Protein AF-A0A7D9ISX2-F1 (afdb_monomer)

Mean predicted aligned error: 21.52 Å

Structure (mmCIF, N/CA/C/O backbone):
data_AF-A0A7D9ISX2-F1
#
_entry.id   AF-A0A7D9ISX2-F1
#
loop_
_atom_site.group_PDB
_atom_site.id
_atom_site.type_symbol
_atom_site.label_atom_id
_atom_site.label_alt_id
_atom_site.label_comp_id
_atom_site.label_asym_id
_atom_site.label_entity_id
_atom_site.label_seq_id
_atom_site.pdbx_PDB_ins_code
_atom_site.Cartn_x
_atom_site.Cartn_y
_atom_site.Cartn_z
_atom_site.occupancy
_atom_site.B_iso_or_equiv
_atom_site.auth_seq_id
_atom_site.auth_comp_id
_atom_site.auth_asym_id
_atom_site.auth_atom_id
_atom_site.pdbx_PDB_model_num
ATOM 1 N N . MET A 1 1 ? 24.451 28.676 -14.121 1.00 33.56 1 MET A N 1
ATOM 2 C CA . MET A 1 1 ? 23.245 28.262 -13.375 1.00 33.56 1 MET A CA 1
ATOM 3 C C . MET A 1 1 ? 23.081 26.770 -13.621 1.00 33.56 1 MET A C 1
ATOM 5 O O . MET A 1 1 ? 22.836 26.389 -14.756 1.00 33.56 1 MET A O 1
ATOM 9 N N . ALA A 1 2 ? 23.419 25.934 -12.638 1.00 33.50 2 ALA A N 1
ATOM 10 C CA . ALA A 1 2 ? 23.464 24.481 -12.809 1.00 33.50 2 ALA A CA 1
ATOM 11 C C . ALA A 1 2 ? 22.039 23.906 -12.817 1.00 33.50 2 ALA A C 1
ATOM 13 O O . ALA A 1 2 ? 21.247 24.221 -11.929 1.00 33.50 2 ALA A O 1
ATOM 14 N N . LEU A 1 3 ? 21.713 23.100 -13.830 1.00 30.94 3 LEU A N 1
ATOM 15 C CA . LEU A 1 3 ? 20.462 22.344 -13.883 1.00 30.94 3 LEU A CA 1
ATOM 16 C C . LEU A 1 3 ? 20.440 21.296 -12.751 1.00 30.94 3 LEU A C 1
ATOM 18 O O . LEU A 1 3 ? 21.486 20.725 -12.441 1.00 30.94 3 LEU A O 1
ATOM 22 N N . PRO A 1 4 ? 19.280 21.031 -12.123 1.00 36.47 4 PRO A N 1
ATOM 23 C CA . PRO A 1 4 ? 19.179 20.101 -11.000 1.00 36.47 4 PRO A CA 1
ATOM 24 C C . PRO A 1 4 ? 19.485 18.647 -11.413 1.00 36.47 4 PRO A C 1
ATOM 26 O O . PRO A 1 4 ? 19.002 18.168 -12.438 1.00 36.47 4 PRO A O 1
ATOM 29 N N . ASP A 1 5 ? 20.215 17.917 -10.558 1.00 41.31 5 ASP A N 1
ATOM 30 C CA . ASP A 1 5 ? 20.735 16.541 -10.744 1.00 41.31 5 ASP A CA 1
ATOM 31 C C . ASP A 1 5 ? 19.723 15.479 -11.232 1.00 41.31 5 ASP A C 1
ATOM 33 O O . ASP A 1 5 ? 20.105 14.415 -11.725 1.00 41.31 5 ASP A O 1
ATOM 37 N N . LYS A 1 6 ? 18.414 15.734 -11.120 1.00 40.34 6 LYS A N 1
ATOM 38 C CA . LYS A 1 6 ? 17.370 14.825 -11.623 1.00 40.34 6 LYS A CA 1
ATOM 39 C C . LYS A 1 6 ? 17.215 14.859 -13.148 1.00 40.34 6 LYS A C 1
ATOM 41 O O . LYS A 1 6 ? 16.850 13.836 -13.721 1.00 40.34 6 LYS A O 1
ATOM 46 N N . GLU A 1 7 ? 17.532 15.975 -13.801 1.00 36.97 7 GLU A N 1
ATOM 47 C CA . GLU A 1 7 ? 17.506 16.090 -15.269 1.00 36.97 7 GLU A CA 1
ATOM 48 C C . GLU A 1 7 ? 18.803 15.548 -15.901 1.00 36.97 7 GLU A C 1
ATOM 50 O O . GLU A 1 7 ? 18.758 14.931 -16.963 1.00 36.97 7 GLU A O 1
ATOM 55 N N . LEU A 1 8 ? 19.948 15.627 -15.204 1.00 37.84 8 LEU A N 1
ATOM 56 C CA . LEU A 1 8 ? 21.198 14.998 -15.664 1.00 37.84 8 LEU A CA 1
ATOM 57 C C . LEU A 1 8 ? 21.097 13.469 -15.758 1.00 37.84 8 LEU A C 1
ATOM 59 O O . LEU A 1 8 ? 21.709 12.860 -16.634 1.00 37.84 8 LEU A O 1
ATOM 63 N N . ASN A 1 9 ? 20.299 12.833 -14.895 1.00 37.81 9 ASN A N 1
ATOM 64 C CA . ASN A 1 9 ? 20.091 11.387 -14.966 1.00 37.81 9 ASN A CA 1
ATOM 65 C C . ASN A 1 9 ? 19.264 10.953 -16.187 1.00 37.81 9 ASN A C 1
ATOM 67 O O . ASN A 1 9 ? 19.409 9.807 -16.606 1.00 37.81 9 ASN A O 1
ATOM 71 N N . LYS A 1 10 ? 18.483 11.837 -16.824 1.00 37.78 10 LYS A N 1
ATOM 72 C CA . LYS A 1 10 ? 17.846 11.525 -18.118 1.00 37.78 10 LYS A CA 1
ATOM 73 C C . LYS A 1 10 ? 18.862 11.490 -19.268 1.00 37.78 10 LYS A C 1
ATOM 75 O O . LYS A 1 10 ? 18.742 10.655 -20.154 1.00 37.78 10 LYS A O 1
ATOM 80 N N . LEU A 1 11 ? 19.936 12.282 -19.188 1.00 39.16 11 LEU A N 1
ATOM 81 C CA . LEU A 1 11 ? 21.052 12.286 -20.153 1.00 39.16 11 LEU A CA 1
ATOM 82 C C . LEU A 1 11 ? 22.003 11.075 -20.005 1.00 39.16 11 LEU A C 1
ATOM 84 O O . LEU A 1 11 ? 22.944 10.902 -20.786 1.00 39.16 11 LEU A O 1
ATOM 88 N N . THR A 1 12 ? 21.771 10.199 -19.017 1.00 46.19 12 THR A N 1
ATOM 89 C CA . THR A 1 12 ? 22.490 8.917 -18.897 1.00 46.19 12 THR A CA 1
ATOM 90 C C . THR A 1 12 ? 21.894 7.794 -19.748 1.00 46.19 12 THR A C 1
ATOM 92 O O . THR A 1 12 ? 22.488 6.716 -19.812 1.00 46.19 12 THR A O 1
ATOM 95 N N . ASN A 1 13 ? 20.827 8.047 -20.503 1.00 53.78 13 ASN A N 1
ATOM 96 C CA . ASN A 1 13 ? 20.310 7.106 -21.493 1.00 53.78 13 ASN A CA 1
ATOM 97 C C . ASN A 1 13 ? 20.879 7.434 -22.882 1.00 53.78 13 ASN A C 1
ATOM 99 O O . ASN A 1 13 ? 21.103 8.593 -23.217 1.00 53.78 13 ASN A O 1
ATOM 103 N N . CYS A 1 14 ? 21.269 6.403 -23.637 1.00 53.62 14 CYS A N 1
ATOM 104 C CA . CYS A 1 14 ? 21.572 6.560 -25.059 1.00 53.62 14 CYS A CA 1
ATOM 105 C C . CYS A 1 14 ? 20.255 6.328 -25.788 1.00 53.62 14 CYS A C 1
ATOM 107 O O . CYS A 1 14 ? 19.780 5.193 -25.799 1.00 53.62 14 CYS A O 1
ATOM 109 N N . ASP A 1 15 ? 19.672 7.382 -26.342 1.00 61.50 15 ASP A N 1
ATOM 110 C CA . ASP A 1 15 ? 18.479 7.241 -27.165 1.00 61.50 15 ASP A CA 1
ATOM 111 C C . ASP A 1 15 ? 18.936 6.793 -28.554 1.00 61.50 15 ASP A C 1
ATOM 113 O O . ASP A 1 15 ? 19.774 7.449 -29.182 1.00 61.50 15 ASP A O 1
ATOM 117 N N . LEU A 1 16 ? 18.443 5.627 -28.975 1.00 60.16 16 LEU A N 1
ATOM 118 C CA . LEU A 1 16 ? 18.671 5.050 -30.294 1.00 60.16 16 LEU A CA 1
ATOM 119 C C . LEU A 1 16 ? 17.354 5.058 -31.049 1.00 60.16 16 LEU A C 1
ATOM 121 O O . LEU A 1 16 ? 16.373 4.474 -30.588 1.00 60.16 16 LEU A O 1
ATOM 125 N N . SER A 1 17 ? 17.360 5.684 -32.215 1.00 61.16 17 SER A N 1
ATOM 126 C CA . SER A 1 17 ? 16.257 5.616 -33.161 1.00 61.16 17 SER A CA 1
ATOM 127 C C . SER A 1 17 ? 16.759 5.121 -34.511 1.00 61.16 17 SER A C 1
ATOM 129 O O . SER A 1 17 ? 17.864 5.454 -34.955 1.00 61.16 17 SER A O 1
ATOM 131 N N . GLU A 1 18 ? 15.935 4.286 -35.135 1.00 62.69 18 GLU A N 1
ATOM 132 C CA . GLU A 1 18 ? 16.064 3.904 -36.533 1.00 62.69 18 GLU A CA 1
ATOM 133 C C . GLU A 1 18 ? 15.190 4.843 -37.355 1.00 62.69 18 GLU A C 1
ATOM 135 O O . GLU A 1 18 ? 14.034 5.101 -37.009 1.00 62.69 18 GLU A O 1
ATOM 140 N N . TRP A 1 19 ? 15.763 5.390 -38.418 1.00 62.09 19 TRP A N 1
ATOM 141 C CA . TRP A 1 19 ? 15.055 6.306 -39.291 1.00 62.09 19 TRP A CA 1
ATOM 142 C C . TRP A 1 19 ? 15.425 6.035 -40.740 1.00 62.09 19 TRP A C 1
ATOM 144 O O . TRP A 1 19 ? 16.605 5.917 -41.059 1.00 62.09 19 TRP A O 1
ATOM 154 N N . SER A 1 20 ? 14.418 5.950 -41.605 1.00 58.44 20 SER A N 1
ATOM 155 C CA . SER A 1 20 ? 14.596 5.753 -43.041 1.00 58.44 20 SER A CA 1
ATOM 156 C C . SER A 1 20 ? 14.046 6.969 -43.773 1.00 58.44 20 SER A C 1
ATOM 158 O O . SER A 1 20 ? 12.910 7.381 -43.523 1.00 58.44 20 SER A O 1
ATOM 160 N N . CYS A 1 21 ? 14.851 7.580 -44.641 1.00 57.78 21 CYS A N 1
ATOM 161 C CA . CYS A 1 21 ? 14.400 8.716 -45.435 1.00 57.78 21 CYS A CA 1
ATOM 162 C C . CYS A 1 21 ? 15.097 8.809 -46.785 1.00 57.78 21 CYS A C 1
ATOM 164 O O . CYS A 1 21 ? 16.304 9.021 -46.871 1.00 57.78 21 CYS A O 1
ATOM 166 N N . ASP A 1 22 ? 14.286 8.786 -47.841 1.00 51.59 22 ASP A N 1
ATOM 167 C CA . ASP A 1 22 ? 14.718 8.991 -49.226 1.00 51.59 22 ASP A CA 1
ATOM 168 C C . ASP A 1 22 ? 15.065 10.4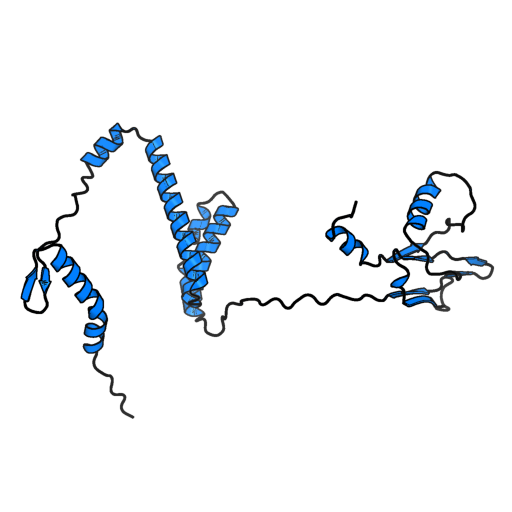54 -49.554 1.00 51.59 22 ASP A C 1
ATOM 170 O O . ASP A 1 22 ? 15.670 10.738 -50.589 1.00 51.59 22 ASP A O 1
ATOM 174 N N . LYS A 1 23 ? 14.684 11.406 -48.691 1.00 47.59 23 LYS A N 1
ATOM 175 C CA . LYS A 1 23 ? 14.825 12.850 -48.943 1.00 47.59 23 LYS A CA 1
ATOM 176 C C . LYS A 1 23 ? 16.000 13.511 -48.229 1.00 47.59 23 LYS A C 1
ATOM 178 O O . LYS A 1 23 ? 16.363 14.624 -48.607 1.00 47.59 23 LYS A O 1
ATOM 183 N N . CYS A 1 24 ? 16.622 12.853 -47.250 1.00 46.62 24 CYS A N 1
ATOM 184 C CA . CYS A 1 24 ? 17.754 13.411 -46.512 1.00 46.62 24 CYS A CA 1
ATOM 185 C C . CYS A 1 24 ? 19.035 13.361 -47.345 1.00 46.62 24 CYS A C 1
ATOM 187 O O . CYS A 1 24 ? 19.954 12.577 -47.108 1.00 46.62 24 CYS A O 1
ATOM 189 N N . LYS A 1 25 ? 19.108 14.235 -48.348 1.00 45.25 25 LYS A N 1
ATOM 190 C CA . LYS A 1 25 ? 20.363 14.550 -49.018 1.00 45.25 25 LYS A CA 1
ATOM 191 C C . LYS A 1 25 ? 21.294 15.137 -47.964 1.00 45.25 25 LYS A C 1
ATOM 193 O O . LYS A 1 25 ? 20.973 16.149 -47.350 1.00 45.25 25 LYS A O 1
ATOM 198 N N . LEU A 1 26 ? 22.441 14.491 -47.755 1.00 44.97 26 LEU A N 1
ATOM 199 C CA . LEU A 1 26 ? 23.566 15.042 -47.003 1.00 44.97 26 LEU A CA 1
ATOM 200 C C . LEU A 1 26 ? 23.816 16.483 -47.471 1.00 44.97 26 LEU A C 1
ATOM 202 O O . LEU A 1 26 ? 24.385 16.697 -48.535 1.00 44.97 26 LEU A O 1
ATOM 206 N N . ARG A 1 27 ? 23.334 17.442 -46.675 1.00 42.81 27 ARG A N 1
ATOM 207 C CA . ARG A 1 27 ? 23.590 18.881 -46.744 1.00 42.81 27 ARG A CA 1
ATOM 208 C C . ARG A 1 27 ? 23.724 19.436 -48.172 1.00 42.81 27 ARG A C 1
ATOM 210 O O . ARG A 1 27 ? 24.820 19.758 -48.623 1.00 42.81 27 ARG A O 1
ATOM 217 N N . THR A 1 28 ? 22.603 19.637 -48.858 1.00 35.44 28 THR A N 1
ATOM 218 C CA . THR A 1 28 ? 22.530 20.641 -49.931 1.00 35.44 28 THR A CA 1
ATOM 219 C C . THR A 1 28 ? 21.525 21.699 -49.521 1.00 35.44 28 THR A C 1
ATOM 221 O O . THR A 1 28 ? 20.336 21.421 -49.457 1.00 35.44 28 THR A O 1
ATOM 224 N N . SER A 1 29 ? 22.035 22.887 -49.202 1.00 42.81 29 SER A N 1
ATOM 225 C CA . SER A 1 29 ? 21.283 24.075 -48.805 1.00 42.81 29 SER A CA 1
ATOM 226 C C . SER A 1 29 ? 20.172 24.408 -49.805 1.00 42.81 29 SER A C 1
ATOM 228 O O . SER A 1 29 ? 20.444 24.981 -50.862 1.00 42.81 29 SER A O 1
ATOM 230 N N . THR A 1 30 ? 18.928 24.099 -49.465 1.00 42.56 30 THR A N 1
ATOM 231 C CA . THR A 1 30 ? 17.750 24.715 -50.078 1.00 42.56 30 THR A CA 1
ATOM 232 C C . THR A 1 30 ? 16.730 24.938 -48.977 1.00 42.56 30 THR A C 1
ATOM 234 O O . THR A 1 30 ? 16.371 23.995 -48.300 1.00 42.56 30 THR A O 1
ATOM 237 N N . ASN A 1 31 ? 16.327 26.189 -48.769 1.00 47.22 31 ASN A N 1
ATOM 238 C CA . ASN A 1 31 ? 15.487 26.614 -47.653 1.00 47.22 31 ASN A CA 1
ATOM 239 C C . A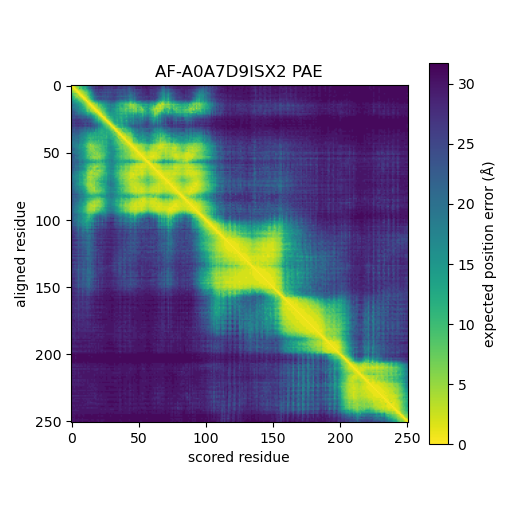SN A 1 31 ? 14.012 26.254 -47.896 1.00 47.22 31 ASN A C 1
ATOM 241 O O . ASN A 1 31 ? 13.309 27.044 -48.525 1.00 47.22 31 ASN A O 1
ATOM 245 N N . ASN A 1 32 ? 13.535 25.121 -47.378 1.00 48.31 32 ASN A N 1
ATOM 246 C CA . ASN A 1 32 ? 12.103 24.844 -47.225 1.00 48.31 32 ASN A CA 1
ATOM 247 C C . ASN A 1 32 ? 11.777 24.495 -45.760 1.00 48.31 32 ASN A C 1
ATOM 249 O O . ASN A 1 32 ? 12.606 23.934 -45.053 1.00 48.31 32 ASN A O 1
ATOM 253 N N . GLU A 1 33 ? 10.562 24.804 -45.295 1.00 50.41 33 GLU A N 1
ATOM 254 C CA . GLU A 1 33 ? 10.120 24.579 -43.900 1.00 50.41 33 GLU A CA 1
ATOM 255 C C . GLU A 1 33 ? 10.183 23.099 -43.450 1.00 50.41 33 GLU A C 1
ATOM 257 O O . GLU A 1 33 ? 10.307 22.829 -42.260 1.00 50.41 33 GLU A O 1
ATOM 262 N N . GLU A 1 34 ? 10.170 22.132 -44.378 1.00 46.81 34 GLU A N 1
ATOM 263 C CA . GLU A 1 34 ? 10.364 20.699 -44.076 1.00 46.81 34 GLU A CA 1
ATOM 264 C C . GLU A 1 34 ? 11.812 20.355 -43.657 1.00 46.81 34 GLU A C 1
ATOM 266 O O . GLU A 1 34 ? 12.035 19.357 -42.967 1.00 46.81 34 GLU A O 1
ATOM 271 N N . ASP A 1 35 ? 12.795 21.190 -44.017 1.00 47.62 35 ASP A N 1
ATOM 272 C CA . ASP A 1 35 ? 14.206 20.981 -43.675 1.00 47.62 35 ASP A CA 1
ATOM 273 C C . ASP A 1 35 ? 14.514 21.348 -42.211 1.00 47.62 35 ASP A C 1
ATOM 275 O O . ASP A 1 35 ? 15.466 20.814 -41.640 1.00 47.62 35 ASP A O 1
ATOM 279 N N . SER A 1 36 ? 13.680 22.171 -41.553 1.00 44.56 36 SER A N 1
ATOM 280 C CA . SER A 1 36 ? 13.934 22.617 -40.171 1.00 44.56 36 SER A CA 1
ATOM 281 C C . SER A 1 36 ? 13.804 21.482 -39.149 1.00 44.56 36 SER A C 1
ATOM 283 O O . SER A 1 36 ? 14.592 21.398 -38.211 1.00 44.56 36 SER A O 1
ATOM 285 N N . VAL A 1 37 ? 12.844 20.567 -39.346 1.00 48.78 37 VAL A N 1
ATOM 286 C CA . VAL A 1 37 ? 12.642 19.394 -38.473 1.00 48.78 37 VAL A CA 1
ATOM 287 C C . VAL A 1 37 ? 13.808 18.414 -38.604 1.00 48.78 37 VAL A C 1
ATOM 289 O O . VAL A 1 37 ? 14.221 17.790 -37.625 1.00 48.78 37 VAL A O 1
ATOM 292 N N . CYS A 1 38 ? 14.360 18.288 -39.812 1.00 49.03 38 CYS A N 1
ATOM 293 C CA . CYS A 1 38 ? 15.547 17.479 -40.044 1.00 49.03 38 CYS A CA 1
ATOM 294 C C . CYS A 1 38 ? 16.772 18.121 -39.376 1.00 49.03 38 CYS A C 1
ATOM 296 O O . CYS A 1 38 ? 17.530 17.420 -38.711 1.00 49.03 38 CYS A O 1
ATOM 298 N N . GLU A 1 39 ? 16.942 19.440 -39.499 1.00 51.19 39 GLU A N 1
ATOM 299 C CA . GLU A 1 39 ? 18.079 20.186 -38.944 1.00 51.19 39 GLU A CA 1
ATOM 300 C C . GLU A 1 39 ? 18.115 20.146 -37.401 1.00 51.19 39 GLU A C 1
ATOM 302 O O . GLU A 1 39 ? 19.139 19.760 -36.834 1.00 51.19 39 GLU A O 1
ATOM 307 N N . ASP A 1 40 ? 16.978 20.351 -36.723 1.00 53.94 40 ASP A N 1
ATOM 308 C CA . ASP A 1 40 ? 16.863 20.228 -35.256 1.00 53.94 40 ASP A CA 1
ATOM 309 C C . ASP A 1 40 ? 17.183 18.805 -34.744 1.00 53.94 40 ASP A C 1
ATOM 311 O O . ASP A 1 40 ? 17.739 18.612 -33.652 1.00 53.94 40 ASP A O 1
ATOM 315 N N . MET A 1 41 ? 16.842 17.778 -35.531 1.00 56.38 41 MET A N 1
ATOM 316 C CA . MET A 1 41 ? 17.151 16.383 -35.210 1.00 56.38 41 MET A CA 1
ATOM 317 C C . MET A 1 41 ? 18.641 16.071 -35.430 1.00 56.38 41 MET A C 1
ATOM 319 O O . MET A 1 41 ? 19.235 15.347 -34.627 1.00 56.38 41 MET A O 1
ATOM 323 N N . TYR A 1 42 ? 19.270 16.651 -36.459 1.00 57.59 42 TYR A N 1
ATOM 324 C CA . TYR A 1 42 ? 20.708 16.519 -36.728 1.00 57.59 42 TYR A CA 1
ATOM 325 C C . TYR A 1 42 ? 21.595 17.265 -35.720 1.00 57.59 42 TYR A C 1
ATOM 327 O O . TYR A 1 42 ? 22.719 16.822 -35.460 1.00 57.59 42 TYR A O 1
ATOM 335 N N . ASP A 1 43 ? 21.103 18.347 -35.119 1.00 61.28 43 ASP A N 1
ATOM 336 C CA . ASP A 1 43 ? 21.847 19.097 -34.102 1.00 61.28 43 ASP A CA 1
ATOM 337 C C . ASP A 1 43 ? 21.934 18.343 -32.766 1.00 61.28 43 ASP A C 1
ATOM 339 O O . ASP A 1 43 ? 22.958 18.395 -32.073 1.00 61.28 43 ASP A O 1
ATOM 343 N N . ASN A 1 44 ? 20.899 17.565 -32.432 1.00 65.00 44 ASN A N 1
ATOM 344 C CA . ASN A 1 44 ? 20.821 16.806 -31.181 1.00 65.00 44 ASN A CA 1
ATOM 345 C C . ASN A 1 44 ? 21.271 15.340 -31.312 1.00 65.00 44 ASN A C 1
ATOM 347 O O . ASN A 1 44 ? 21.732 14.743 -30.334 1.00 65.00 44 ASN A O 1
ATOM 351 N N . PHE A 1 45 ? 21.179 14.752 -32.509 1.00 71.31 45 PHE A N 1
ATOM 352 C CA . PHE A 1 45 ? 21.526 13.355 -32.763 1.00 71.31 45 PHE A CA 1
ATOM 353 C C . PHE A 1 45 ? 22.563 13.216 -33.868 1.00 71.31 45 PHE A C 1
ATOM 355 O O . PHE A 1 45 ? 22.520 13.863 -34.907 1.00 71.31 45 PHE A O 1
ATOM 362 N N . ARG A 1 46 ? 23.507 12.294 -33.677 1.00 74.81 46 ARG A N 1
ATOM 363 C CA . ARG A 1 46 ? 24.582 12.067 -34.644 1.00 74.81 46 ARG A CA 1
ATOM 364 C C . ARG A 1 46 ? 24.409 10.720 -35.330 1.00 74.81 46 ARG A C 1
ATOM 366 O O . ARG A 1 46 ? 24.431 9.691 -34.659 1.00 74.81 46 ARG A O 1
ATOM 373 N N . ALA A 1 47 ? 24.376 10.712 -36.662 1.00 75.25 47 ALA A N 1
ATOM 374 C CA . ALA A 1 47 ? 24.417 9.473 -37.437 1.00 75.25 47 ALA A CA 1
ATOM 375 C C . ALA A 1 47 ? 25.712 8.684 -37.161 1.00 75.25 47 ALA A C 1
ATOM 377 O O . ALA A 1 47 ? 26.816 9.253 -37.084 1.00 75.25 47 ALA A O 1
ATOM 378 N N . THR A 1 48 ? 25.571 7.373 -36.963 1.00 79.19 48 THR A N 1
ATOM 379 C CA . THR A 1 48 ? 26.688 6.456 -36.671 1.00 79.19 48 THR A CA 1
ATOM 380 C C . THR A 1 48 ? 27.230 5.762 -37.918 1.00 79.19 48 THR A C 1
ATOM 382 O O . THR A 1 48 ? 28.438 5.538 -38.004 1.00 79.19 48 THR A O 1
ATOM 385 N N . LEU A 1 49 ? 26.367 5.488 -38.896 1.00 80.81 49 LEU A N 1
ATOM 386 C CA . LEU A 1 49 ? 26.711 4.850 -40.164 1.00 80.81 49 LEU A CA 1
ATOM 387 C C . LEU A 1 49 ? 27.173 5.882 -41.196 1.00 80.81 49 LEU A C 1
ATOM 389 O O . LEU A 1 49 ? 26.679 7.008 -41.234 1.00 80.81 49 LEU A O 1
ATOM 393 N N . LYS A 1 50 ? 28.137 5.488 -42.032 1.00 78.94 50 LYS A N 1
ATOM 394 C CA . LYS A 1 50 ? 28.651 6.297 -43.154 1.00 78.94 50 LYS A CA 1
ATOM 395 C C . LYS A 1 50 ? 28.633 5.554 -44.490 1.00 78.94 50 LYS A C 1
ATOM 397 O O . LYS A 1 50 ? 28.970 6.138 -45.513 1.00 78.94 50 LYS A O 1
ATOM 402 N N . GLU A 1 51 ? 28.300 4.270 -44.469 1.00 80.69 51 GLU A N 1
ATOM 403 C CA . GLU A 1 51 ? 28.335 3.385 -45.631 1.00 80.69 51 GLU A CA 1
ATOM 404 C C . GLU A 1 51 ? 26.923 3.152 -46.188 1.00 80.69 51 GLU A C 1
ATOM 406 O O . GLU A 1 51 ? 25.973 3.195 -45.411 1.00 80.69 51 GLU A O 1
ATOM 411 N N . PRO A 1 52 ? 26.755 2.908 -47.500 1.00 83.00 52 PRO A N 1
ATOM 412 C CA . PRO A 1 52 ? 25.435 2.745 -48.106 1.00 83.00 52 PRO A CA 1
ATOM 413 C C . PRO A 1 52 ? 24.653 1.572 -47.510 1.00 83.00 52 PRO A C 1
ATOM 415 O O . PRO A 1 52 ? 25.177 0.459 -47.423 1.00 83.00 52 PRO A O 1
ATOM 418 N N . THR A 1 53 ? 23.393 1.822 -47.157 1.00 85.06 53 THR A N 1
ATOM 419 C CA . THR A 1 53 ? 22.472 0.840 -46.566 1.00 85.06 53 THR A CA 1
ATOM 420 C C . THR A 1 53 ? 21.501 0.259 -47.576 1.00 85.06 53 THR A C 1
ATOM 422 O O . THR A 1 53 ? 20.995 -0.828 -47.350 1.00 85.06 53 THR A O 1
ATOM 425 N N . ARG A 1 54 ? 21.326 0.891 -48.738 1.00 85.44 54 ARG A N 1
ATOM 426 C CA . ARG A 1 54 ? 20.638 0.311 -49.890 1.00 85.44 54 ARG A CA 1
ATOM 427 C C . ARG A 1 54 ? 21.577 0.259 -51.090 1.00 85.44 54 ARG A C 1
ATOM 429 O O . ARG A 1 54 ? 22.180 1.269 -51.452 1.00 85.44 54 ARG A O 1
ATOM 436 N N . VAL A 1 55 ? 21.722 -0.910 -51.701 1.00 83.88 55 VAL A N 1
ATOM 437 C CA . VAL A 1 55 ? 22.567 -1.150 -52.873 1.00 83.88 55 VAL A CA 1
ATOM 438 C C . VAL A 1 55 ? 21.724 -1.826 -53.948 1.00 83.88 55 VAL A C 1
ATOM 440 O O . VAL A 1 55 ? 21.421 -3.011 -53.872 1.00 83.88 55 VAL A O 1
ATOM 443 N N . ALA A 1 56 ? 21.351 -1.047 -54.959 1.00 82.50 56 ALA A N 1
ATOM 444 C CA . ALA A 1 56 ? 20.709 -1.525 -56.175 1.00 82.50 56 ALA A CA 1
ATOM 445 C C . ALA A 1 56 ? 21.748 -1.684 -57.298 1.00 82.50 56 ALA A C 1
ATOM 447 O O . ALA A 1 56 ? 22.860 -1.162 -57.212 1.00 82.50 56 ALA A O 1
ATOM 448 N N . ASN A 1 57 ? 21.362 -2.337 -58.398 1.00 78.38 57 ASN A N 1
ATOM 449 C CA . ASN A 1 57 ? 22.249 -2.635 -59.537 1.00 78.38 57 ASN A CA 1
ATOM 450 C C . ASN A 1 57 ? 22.995 -1.412 -60.106 1.00 78.38 57 ASN A C 1
ATOM 452 O O . ASN A 1 57 ? 24.068 -1.564 -60.683 1.00 78.38 57 ASN A O 1
ATOM 456 N N . SER A 1 58 ? 22.427 -0.211 -59.970 1.00 78.12 58 SER A N 1
ATOM 457 C CA . SER A 1 58 ? 22.957 1.034 -60.538 1.00 78.12 58 SER A CA 1
ATOM 458 C C . SER A 1 58 ? 23.267 2.124 -59.507 1.00 78.12 58 SER A C 1
ATOM 460 O O . SER A 1 58 ? 23.747 3.189 -59.891 1.00 78.12 58 SER A O 1
ATOM 462 N N . SER A 1 59 ? 22.970 1.920 -58.218 1.00 84.19 59 SER A N 1
ATOM 463 C CA . SER A 1 59 ? 23.117 2.967 -57.198 1.00 84.19 59 SER A CA 1
ATOM 464 C C . SER A 1 59 ? 23.319 2.404 -55.796 1.00 84.19 59 SER A C 1
ATOM 466 O O . SER A 1 59 ? 22.666 1.437 -55.412 1.00 84.19 59 SER A O 1
ATOM 468 N N . ALA A 1 60 ? 24.152 3.074 -55.002 1.00 84.12 60 ALA A N 1
ATOM 469 C CA . ALA A 1 60 ? 24.320 2.802 -53.580 1.00 84.12 60 ALA A CA 1
ATOM 470 C C . ALA A 1 60 ? 23.957 4.060 -52.776 1.00 84.12 60 ALA A C 1
ATOM 472 O O . ALA A 1 60 ? 24.570 5.111 -52.963 1.00 84.12 60 ALA A O 1
ATOM 473 N N . THR A 1 61 ? 22.959 3.961 -51.900 1.00 82.69 61 THR A N 1
ATOM 474 C CA . THR A 1 61 ? 22.416 5.079 -51.114 1.00 82.69 61 THR A CA 1
ATOM 475 C C . THR A 1 61 ? 22.374 4.739 -49.625 1.00 82.69 61 THR A C 1
ATOM 477 O O . THR A 1 61 ? 22.140 3.597 -49.239 1.00 82.69 61 THR A O 1
ATOM 480 N N . LEU A 1 62 ? 22.614 5.733 -48.769 1.00 81.81 62 LEU A N 1
ATOM 481 C CA . LEU A 1 62 ? 22.439 5.627 -47.319 1.00 81.81 62 LEU A CA 1
ATOM 482 C C . LEU A 1 62 ? 21.041 6.149 -46.971 1.00 81.81 62 LEU A C 1
ATOM 484 O O . LEU A 1 62 ? 20.840 7.359 -46.970 1.00 81.81 62 LEU A O 1
ATOM 488 N N . LEU A 1 63 ? 20.097 5.240 -46.734 1.00 82.00 63 LEU A N 1
ATOM 489 C CA . LEU A 1 63 ? 18.697 5.567 -46.429 1.00 82.00 63 LEU A CA 1
ATOM 490 C C . LEU A 1 63 ? 18.372 5.296 -44.965 1.00 82.00 63 LEU A C 1
ATOM 492 O O . LEU A 1 63 ? 17.811 6.147 -44.281 1.00 82.00 63 LEU A O 1
ATOM 496 N N . ASP A 1 64 ? 18.791 4.128 -44.490 1.00 79.81 64 ASP A N 1
ATOM 497 C CA . ASP A 1 64 ? 18.573 3.689 -43.118 1.00 79.81 64 ASP A CA 1
ATOM 498 C C . ASP A 1 64 ? 19.671 4.254 -42.200 1.00 79.81 64 ASP A C 1
ATOM 500 O O . ASP A 1 64 ? 20.864 3.980 -42.372 1.00 79.81 64 ASP A O 1
ATOM 504 N N . LEU A 1 65 ? 19.277 5.084 -41.235 1.00 80.62 65 LEU A N 1
ATOM 505 C CA . LEU A 1 65 ? 20.155 5.762 -40.287 1.00 80.62 65 LEU A CA 1
ATOM 506 C C . LEU A 1 65 ? 19.927 5.243 -38.868 1.00 80.62 65 LEU A C 1
ATOM 508 O O . LEU A 1 65 ? 18.799 5.143 -38.393 1.00 80.62 65 LEU A O 1
ATOM 512 N N . ILE A 1 66 ? 21.033 5.017 -38.156 1.00 81.88 66 ILE A N 1
ATOM 513 C CA . ILE A 1 66 ? 21.034 4.862 -36.699 1.00 81.88 66 ILE A CA 1
ATOM 514 C C . ILE A 1 66 ? 21.498 6.182 -36.089 1.00 81.88 66 ILE A C 1
ATOM 516 O O . ILE A 1 66 ? 22.686 6.542 -36.178 1.00 81.88 66 ILE A O 1
ATOM 520 N N . LEU A 1 67 ? 20.554 6.890 -35.474 1.00 82.88 67 LEU A N 1
ATOM 521 C CA . LEU A 1 67 ? 20.768 8.168 -34.804 1.00 82.88 67 LEU A CA 1
ATOM 522 C C . LEU A 1 67 ? 20.984 7.943 -33.307 1.00 82.88 67 LEU A C 1
ATOM 524 O O . LEU A 1 67 ? 20.267 7.170 -32.674 1.00 82.88 67 LEU A O 1
ATOM 528 N N . VAL A 1 68 ? 22.003 8.602 -32.745 1.00 78.38 68 VAL A N 1
ATOM 529 C CA . VAL A 1 68 ? 22.347 8.469 -31.322 1.00 78.38 68 VAL A CA 1
ATOM 530 C C . VAL A 1 68 ? 22.598 9.827 -30.686 1.00 78.38 68 VAL A C 1
ATOM 532 O O . VAL A 1 68 ? 23.321 10.656 -31.249 1.00 78.38 68 VAL A O 1
ATOM 535 N N . SER A 1 69 ? 22.047 10.036 -29.490 1.00 80.81 69 SER A N 1
ATOM 536 C CA . SER A 1 69 ? 22.283 11.255 -28.705 1.00 80.81 69 SER A CA 1
ATOM 537 C C . SER A 1 69 ? 23.693 11.287 -28.099 1.00 80.81 69 SER A C 1
ATOM 539 O O . SER A 1 69 ? 24.294 12.349 -27.945 1.00 80.81 69 SER A O 1
ATOM 541 N N . ASN A 1 70 ? 24.287 10.119 -27.805 1.00 78.38 70 ASN A N 1
ATOM 542 C CA . ASN A 1 70 ? 25.627 10.021 -27.221 1.00 78.38 70 ASN A CA 1
ATOM 543 C C . ASN A 1 70 ? 26.503 8.942 -27.885 1.00 78.38 70 ASN A C 1
ATOM 545 O O . ASN A 1 70 ? 26.433 7.757 -27.555 1.00 78.38 70 ASN A O 1
ATOM 549 N N . LYS A 1 71 ? 27.427 9.373 -28.755 1.00 77.38 71 LYS A N 1
ATOM 550 C CA . LYS A 1 71 ? 28.362 8.480 -29.466 1.00 77.38 71 LYS A CA 1
ATOM 551 C C . LYS A 1 71 ? 29.324 7.708 -28.559 1.00 77.38 71 LYS A C 1
ATOM 553 O O . LYS A 1 71 ? 29.774 6.645 -28.962 1.00 77.38 71 LYS A O 1
ATOM 558 N N . SER A 1 72 ? 29.621 8.187 -27.347 1.00 80.50 72 SER A N 1
ATOM 559 C CA . SER A 1 72 ? 30.564 7.497 -26.446 1.00 80.50 72 SER A CA 1
ATOM 560 C C . SER A 1 72 ? 30.042 6.150 -25.931 1.00 80.50 72 SER A C 1
ATOM 562 O O . SER A 1 72 ? 30.821 5.323 -25.466 1.00 80.50 72 SER A O 1
ATOM 564 N N . LYS A 1 73 ? 28.729 5.908 -26.044 1.00 79.25 73 LYS A N 1
ATOM 565 C CA . LYS A 1 73 ? 28.085 4.640 -25.678 1.00 79.25 73 LYS A CA 1
ATOM 566 C C . LYS A 1 73 ? 27.986 3.655 -26.836 1.00 79.25 73 LYS A C 1
ATOM 568 O O . LYS A 1 73 ? 27.580 2.521 -26.610 1.00 79.25 73 LYS A O 1
ATOM 573 N N . ILE A 1 74 ? 28.345 4.054 -28.054 1.00 84.88 74 ILE A N 1
ATOM 574 C CA . ILE A 1 74 ? 28.366 3.157 -29.208 1.00 84.88 74 ILE A CA 1
ATOM 575 C C . ILE A 1 74 ? 29.734 2.494 -29.275 1.00 84.88 74 ILE A C 1
ATOM 577 O O . ILE A 1 74 ? 30.742 3.152 -29.508 1.00 84.88 74 ILE A O 1
ATOM 581 N N . ILE A 1 75 ? 29.758 1.180 -29.065 1.00 85.62 75 ILE A N 1
ATOM 582 C CA . ILE A 1 75 ? 30.963 0.356 -29.187 1.00 85.62 75 ILE A CA 1
ATOM 583 C C . ILE A 1 75 ? 31.308 0.190 -30.668 1.00 85.62 75 ILE A C 1
ATOM 585 O O . ILE A 1 75 ? 32.465 0.314 -31.063 1.00 85.62 75 ILE A O 1
ATOM 589 N N . LYS A 1 76 ? 30.297 -0.101 -31.493 1.00 87.31 76 LYS A N 1
ATOM 590 C CA . LYS A 1 76 ? 30.447 -0.318 -32.935 1.00 87.31 76 LYS A CA 1
ATOM 591 C C . LYS A 1 76 ? 29.111 -0.120 -33.641 1.00 87.31 76 LYS A C 1
ATOM 593 O O . LYS A 1 76 ? 28.082 -0.447 -33.069 1.00 87.31 76 LYS A O 1
ATOM 598 N N . ALA A 1 77 ? 29.126 0.357 -34.878 1.00 88.56 77 ALA A N 1
ATOM 599 C CA . ALA A 1 77 ? 27.970 0.341 -35.769 1.00 88.56 77 ALA A CA 1
ATOM 600 C C . ALA A 1 77 ? 28.425 -0.054 -37.177 1.00 88.56 77 ALA A C 1
ATOM 602 O O . ALA A 1 77 ? 29.588 0.171 -37.522 1.00 88.56 77 ALA A O 1
ATOM 603 N N . GLY A 1 78 ? 27.539 -0.654 -37.965 1.00 88.75 78 GLY A N 1
ATOM 604 C CA . GLY A 1 78 ? 27.843 -1.028 -39.342 1.00 88.75 78 GLY A CA 1
ATOM 605 C C . GLY A 1 78 ? 26.662 -1.645 -40.074 1.00 88.75 78 GLY A C 1
ATOM 606 O O . GLY A 1 78 ? 25.546 -1.707 -39.557 1.00 88.75 78 GLY A O 1
ATOM 607 N N . THR A 1 79 ? 26.953 -2.119 -41.276 1.00 88.50 79 THR A N 1
ATOM 608 C CA . THR A 1 79 ? 26.032 -2.845 -42.141 1.00 88.50 79 THR A CA 1
ATOM 609 C C . THR A 1 79 ? 26.456 -4.302 -42.293 1.00 88.50 79 THR A C 1
ATOM 611 O O . THR A 1 79 ? 27.635 -4.651 -42.188 1.00 88.50 79 THR A O 1
ATOM 614 N N . LEU A 1 80 ? 25.479 -5.168 -42.523 1.00 88.00 80 LEU A N 1
ATOM 615 C CA . LEU A 1 80 ? 25.662 -6.555 -42.918 1.00 88.00 80 LEU A CA 1
ATOM 616 C C . LEU A 1 80 ? 24.847 -6.783 -44.185 1.00 88.00 80 LEU A C 1
ATOM 618 O O . LEU A 1 80 ? 23.680 -6.403 -44.240 1.00 88.00 80 LEU A O 1
ATOM 622 N N . ASP A 1 81 ? 25.455 -7.394 -45.193 1.00 85.62 81 ASP A N 1
ATOM 623 C CA . ASP A 1 81 ? 24.767 -7.722 -46.437 1.00 85.62 81 ASP A CA 1
ATOM 624 C C . ASP A 1 81 ? 24.050 -9.075 -46.293 1.00 85.62 81 ASP A C 1
ATOM 626 O O . ASP A 1 81 ? 24.725 -10.100 -46.152 1.00 85.62 81 ASP A O 1
ATOM 630 N N . PRO A 1 82 ? 22.703 -9.111 -46.277 1.00 77.06 82 PRO A N 1
ATOM 631 C CA . PRO A 1 82 ? 21.966 -10.361 -46.183 1.00 77.06 82 PRO A CA 1
ATOM 632 C C . PRO A 1 82 ? 21.900 -11.116 -47.525 1.00 77.06 82 PRO A C 1
ATOM 634 O O . PRO A 1 82 ? 21.340 -12.208 -47.555 1.00 77.06 82 PRO A O 1
ATOM 637 N N . ALA A 1 83 ? 22.431 -10.562 -48.628 1.00 74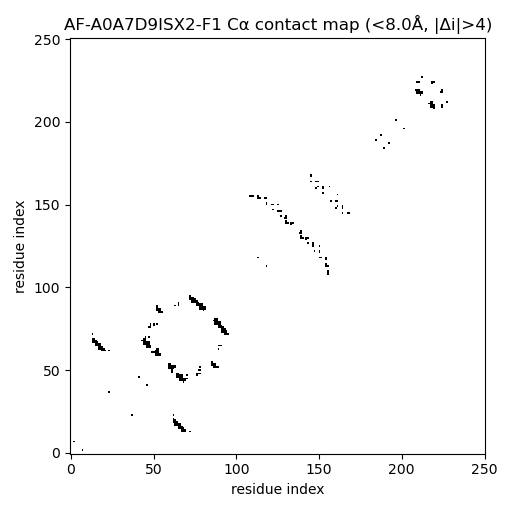.12 83 ALA A N 1
ATOM 638 C CA . ALA A 1 83 ? 22.456 -11.112 -49.994 1.00 74.12 83 ALA A CA 1
ATOM 639 C C . ALA A 1 83 ? 21.089 -11.382 -50.662 1.00 74.12 83 ALA A C 1
ATOM 641 O O . ALA A 1 83 ? 21.035 -11.734 -51.839 1.00 74.12 83 ALA A O 1
ATOM 642 N N . ILE A 1 84 ? 19.985 -11.214 -49.934 1.00 82.19 84 ILE A N 1
ATOM 643 C CA . ILE A 1 84 ? 18.612 -11.489 -50.392 1.00 82.19 84 ILE A CA 1
ATOM 644 C C . ILE A 1 84 ? 17.768 -10.223 -50.600 1.00 82.19 84 ILE A C 1
ATOM 646 O O . ILE A 1 84 ? 16.628 -10.322 -51.044 1.00 82.19 84 ILE A O 1
ATOM 650 N N . SER A 1 85 ? 18.299 -9.048 -50.254 1.00 83.94 85 SER A N 1
ATOM 651 C CA . SER A 1 85 ? 17.605 -7.757 -50.312 1.00 83.94 85 SER A CA 1
ATOM 652 C C . SER A 1 85 ? 18.532 -6.689 -50.884 1.00 83.94 85 SER A C 1
ATOM 654 O O . SER A 1 85 ? 19.745 -6.760 -50.698 1.00 83.94 85 SER A O 1
ATOM 656 N N . ASP A 1 86 ? 17.960 -5.683 -51.544 1.00 82.12 86 ASP A N 1
ATOM 657 C CA . ASP A 1 86 ? 18.675 -4.463 -51.924 1.00 82.12 86 ASP A CA 1
ATOM 658 C C . ASP A 1 86 ? 18.961 -3.566 -50.706 1.00 82.12 86 ASP A C 1
ATOM 660 O O . ASP A 1 86 ? 19.760 -2.640 -50.817 1.00 82.12 86 ASP A O 1
ATOM 664 N N . HIS A 1 87 ? 18.380 -3.859 -49.536 1.00 85.56 87 HIS A N 1
ATOM 665 C CA . HIS A 1 87 ? 18.738 -3.255 -48.250 1.00 85.56 87 HIS A CA 1
ATOM 666 C C . HIS A 1 87 ? 19.711 -4.135 -47.450 1.00 85.56 87 HIS A C 1
ATOM 668 O O . HIS A 1 87 ? 19.451 -5.309 -47.169 1.00 85.56 87 HIS A O 1
ATOM 674 N N . LYS A 1 88 ? 20.812 -3.527 -47.009 1.00 84.62 88 LYS A N 1
ATOM 675 C CA . LYS A 1 88 ? 21.736 -4.078 -46.021 1.00 84.62 88 LYS A CA 1
ATOM 676 C C . LYS A 1 88 ? 21.164 -3.904 -44.620 1.00 84.62 88 LYS A C 1
ATOM 678 O O . LYS A 1 88 ? 20.663 -2.842 -44.263 1.00 84.62 88 LYS A O 1
ATOM 683 N N . MET A 1 89 ? 21.316 -4.929 -43.793 1.00 86.56 89 MET A N 1
ATOM 684 C CA . MET A 1 89 ? 20.929 -4.881 -42.388 1.00 86.56 89 MET A CA 1
ATOM 685 C C . MET A 1 89 ? 21.848 -3.920 -41.631 1.00 86.56 89 MET A C 1
ATOM 687 O O . MET A 1 89 ? 23.068 -4.076 -41.661 1.00 86.56 89 MET A O 1
ATOM 691 N N . ILE A 1 90 ? 21.274 -2.956 -40.920 1.00 87.69 90 ILE A N 1
ATOM 692 C CA . ILE A 1 90 ? 22.013 -2.024 -40.065 1.00 87.69 90 ILE A CA 1
ATOM 693 C C . ILE A 1 90 ? 22.086 -2.540 -38.628 1.00 87.69 90 ILE A C 1
ATOM 695 O O . ILE A 1 90 ? 21.147 -3.149 -38.123 1.00 87.69 90 ILE A O 1
ATOM 699 N N . TYR A 1 91 ? 23.207 -2.305 -37.945 1.00 88.31 91 TYR A N 1
ATOM 700 C CA . TYR A 1 91 ? 23.347 -2.649 -36.531 1.00 88.31 91 TYR A CA 1
ATOM 701 C C . TYR A 1 91 ? 24.178 -1.623 -35.761 1.00 88.31 91 TYR A C 1
ATOM 703 O O . TYR A 1 91 ? 25.092 -0.991 -36.297 1.00 88.31 91 TYR A O 1
ATOM 711 N N . ALA A 1 92 ? 23.902 -1.518 -34.460 1.00 87.12 92 ALA A N 1
ATOM 712 C CA . ALA A 1 92 ? 24.735 -0.814 -33.496 1.00 87.12 92 ALA A CA 1
ATOM 713 C C . ALA A 1 92 ? 24.868 -1.631 -32.206 1.00 87.12 92 ALA A C 1
ATOM 715 O O . ALA A 1 92 ? 23.900 -2.174 -31.680 1.00 87.12 92 ALA A O 1
ATOM 716 N N . ILE A 1 93 ? 26.089 -1.706 -31.690 1.00 86.81 93 ILE A N 1
ATOM 717 C CA . ILE A 1 93 ? 26.441 -2.328 -30.419 1.00 86.81 93 ILE A CA 1
ATOM 718 C C . ILE A 1 93 ? 26.603 -1.208 -29.398 1.00 86.81 93 ILE A C 1
ATOM 720 O O . ILE A 1 93 ? 27.450 -0.325 -29.562 1.00 86.81 93 ILE A O 1
ATOM 724 N N . VAL A 1 94 ? 25.800 -1.251 -28.339 1.00 86.31 94 VAL A N 1
ATOM 725 C CA . VAL A 1 94 ? 25.721 -0.198 -27.320 1.00 86.31 94 VAL A CA 1
ATOM 726 C C . VAL A 1 94 ? 26.244 -0.687 -25.971 1.00 86.31 94 VAL A C 1
ATOM 728 O O . VAL A 1 94 ? 25.957 -1.804 -25.547 1.00 86.31 94 VAL A O 1
ATOM 731 N N . ASN A 1 95 ? 27.006 0.157 -25.276 1.00 81.75 95 ASN A N 1
ATOM 732 C CA . ASN A 1 95 ? 27.484 -0.092 -23.921 1.00 81.75 95 ASN A CA 1
ATOM 733 C C . ASN A 1 95 ? 26.500 0.494 -22.897 1.00 81.75 95 ASN A C 1
ATOM 735 O O . ASN A 1 95 ? 26.563 1.681 -22.563 1.00 81.75 95 ASN A O 1
ATOM 739 N N . LEU A 1 96 ? 25.579 -0.335 -22.403 1.00 76.06 96 LEU A N 1
ATOM 740 C CA . LEU A 1 96 ? 24.601 0.056 -21.388 1.00 76.06 96 LEU A CA 1
ATOM 741 C C . LEU A 1 96 ? 25.063 -0.414 -20.006 1.00 76.06 96 LEU A C 1
ATOM 743 O O . LEU A 1 96 ? 24.870 -1.566 -19.620 1.00 76.06 96 LEU A O 1
ATOM 747 N N . ILE A 1 97 ? 25.655 0.493 -19.231 1.00 69.00 97 ILE A N 1
ATOM 748 C CA . ILE A 1 97 ? 25.986 0.219 -17.830 1.00 69.00 97 ILE A CA 1
ATOM 749 C C . ILE A 1 97 ? 24.724 0.440 -16.991 1.00 69.00 97 ILE A C 1
ATOM 751 O O . ILE A 1 97 ? 24.377 1.573 -16.659 1.00 69.00 97 ILE A O 1
ATOM 755 N N . LYS A 1 98 ? 24.032 -0.641 -16.616 1.00 64.25 98 LYS A N 1
ATOM 756 C CA . LYS A 1 98 ? 22.938 -0.561 -15.639 1.00 64.25 98 LYS A CA 1
ATOM 757 C C . LYS A 1 98 ? 23.534 -0.391 -14.242 1.00 64.25 98 LYS A C 1
ATOM 759 O O . LYS A 1 98 ? 24.169 -1.307 -13.720 1.00 64.25 98 LYS A O 1
ATOM 764 N N . LYS A 1 99 ? 23.318 0.767 -13.610 1.00 63.41 99 LYS A N 1
ATOM 765 C CA . LYS A 1 99 ? 23.676 0.956 -12.197 1.00 63.41 99 LYS A CA 1
ATOM 766 C C . LYS A 1 99 ? 22.884 -0.058 -11.365 1.00 63.41 99 LYS A C 1
ATOM 768 O O . LYS A 1 99 ? 21.660 -0.117 -11.462 1.00 63.41 99 LYS A O 1
ATOM 773 N N . ARG A 1 100 ? 23.577 -0.896 -10.588 1.00 66.50 100 ARG A N 1
ATOM 774 C CA . ARG A 1 100 ? 22.931 -1.890 -9.721 1.00 66.50 100 ARG A CA 1
ATOM 775 C C . ARG A 1 100 ? 22.148 -1.146 -8.641 1.00 66.50 100 ARG A C 1
ATOM 777 O O . ARG A 1 100 ? 22.742 -0.418 -7.849 1.00 66.50 100 ARG A O 1
ATOM 784 N N . GLU A 1 101 ? 20.828 -1.305 -8.637 1.00 71.69 101 GLU A N 1
ATOM 785 C CA . GLU A 1 101 ? 19.984 -0.772 -7.567 1.00 71.69 101 GLU A CA 1
ATOM 786 C C . GLU A 1 101 ? 20.369 -1.423 -6.231 1.00 71.69 101 GLU A C 1
ATOM 788 O O . GLU A 1 101 ? 20.760 -2.595 -6.180 1.00 71.69 101 GLU A O 1
ATOM 793 N N . HIS A 1 102 ? 20.308 -0.650 -5.147 1.00 74.88 102 HIS A N 1
ATOM 794 C CA . HIS A 1 102 ? 20.669 -1.145 -3.822 1.00 74.88 102 HIS A CA 1
ATOM 795 C C . HIS A 1 102 ? 19.691 -2.243 -3.360 1.00 74.88 102 HIS A C 1
ATOM 797 O O . HIS A 1 102 ? 18.494 -2.145 -3.641 1.00 74.88 102 HIS A O 1
ATOM 803 N N . PRO A 1 103 ? 20.162 -3.279 -2.635 1.00 77.62 103 PRO A N 1
ATOM 804 C CA . PRO A 1 103 ? 19.283 -4.306 -2.083 1.00 77.62 103 PRO A CA 1
ATOM 805 C C . PRO A 1 103 ? 18.211 -3.691 -1.175 1.00 77.62 103 PRO A C 1
ATOM 807 O O . PRO A 1 103 ? 18.529 -2.965 -0.236 1.00 77.62 103 PRO A O 1
ATOM 810 N N . ILE A 1 104 ? 16.942 -4.010 -1.435 1.00 77.88 104 ILE A N 1
ATOM 811 C CA . ILE A 1 104 ? 15.813 -3.585 -0.600 1.00 77.88 104 ILE A CA 1
ATOM 812 C C . ILE A 1 104 ? 15.457 -4.733 0.344 1.00 77.88 104 ILE A C 1
ATOM 814 O O . ILE A 1 104 ? 15.047 -5.806 -0.103 1.00 77.88 104 ILE A O 1
ATOM 818 N N . ILE A 1 105 ? 15.570 -4.504 1.654 1.00 79.94 105 ILE A N 1
ATOM 819 C CA . ILE A 1 105 ? 15.045 -5.430 2.662 1.00 79.94 105 ILE A CA 1
ATOM 820 C C . ILE A 1 105 ? 13.520 -5.293 2.676 1.00 79.94 105 ILE A C 1
ATOM 822 O O . ILE A 1 105 ? 12.989 -4.214 2.933 1.00 79.94 105 ILE A O 1
ATOM 826 N N . LYS A 1 106 ? 12.808 -6.390 2.402 1.00 72.38 106 LYS A N 1
ATOM 827 C CA . LYS A 1 106 ? 11.342 -6.446 2.449 1.00 72.38 106 LYS A CA 1
ATOM 828 C C . LYS A 1 106 ? 10.896 -7.319 3.613 1.00 72.38 106 LYS A C 1
ATOM 830 O O . LYS A 1 106 ? 11.301 -8.473 3.721 1.00 72.38 106 LYS A O 1
ATOM 835 N N . THR A 1 107 ? 10.028 -6.788 4.466 1.00 74.56 107 THR A N 1
ATOM 836 C CA . THR A 1 107 ? 9.357 -7.587 5.493 1.00 74.56 107 THR A CA 1
ATOM 837 C C . THR A 1 107 ? 8.196 -8.341 4.854 1.00 74.56 107 THR A C 1
ATOM 839 O O . THR A 1 107 ? 7.282 -7.728 4.307 1.00 74.56 107 THR A O 1
ATOM 842 N N . VAL A 1 108 ? 8.219 -9.671 4.934 1.00 73.62 108 VAL A N 1
ATOM 843 C CA . VAL A 1 108 ? 7.142 -10.538 4.441 1.00 73.62 108 VAL A CA 1
ATOM 844 C C . VAL A 1 108 ? 6.427 -11.212 5.605 1.00 73.62 108 VAL A C 1
ATOM 846 O O . VAL A 1 108 ? 7.027 -11.513 6.637 1.00 73.62 108 VAL A O 1
ATOM 849 N N . LYS A 1 109 ? 5.122 -11.445 5.454 1.00 71.25 109 LYS A N 1
ATOM 850 C CA . LYS A 1 109 ? 4.340 -12.207 6.432 1.00 71.25 109 LYS A CA 1
ATOM 851 C C . LYS A 1 109 ? 4.634 -13.697 6.248 1.00 71.25 109 LYS A C 1
ATOM 853 O O . LYS A 1 109 ? 4.555 -14.207 5.133 1.00 71.25 109 LYS A O 1
ATOM 858 N N . ASN A 1 110 ? 4.960 -14.393 7.335 1.00 70.94 110 ASN A N 1
ATOM 859 C CA . ASN A 1 110 ? 5.192 -15.833 7.308 1.00 70.94 110 ASN A CA 1
ATOM 860 C C . ASN A 1 110 ? 3.874 -16.582 7.558 1.00 70.94 110 ASN A C 1
ATOM 862 O O . ASN A 1 110 ? 3.361 -16.583 8.673 1.00 70.94 110 ASN A O 1
ATOM 866 N N . TYR A 1 111 ? 3.348 -17.227 6.517 1.00 74.69 111 TYR A N 1
ATOM 867 C CA . TYR A 1 111 ? 2.107 -18.006 6.575 1.00 74.69 111 TYR A CA 1
ATOM 868 C C . TYR A 1 111 ? 2.333 -19.516 6.783 1.00 74.69 111 TYR A C 1
ATOM 870 O O . TYR A 1 111 ? 1.375 -20.284 6.754 1.00 74.69 111 TYR A O 1
ATOM 878 N N . LYS A 1 112 ? 3.580 -19.968 7.002 1.00 76.06 112 LYS A N 1
ATOM 879 C CA . LYS A 1 112 ? 3.950 -21.398 7.023 1.00 76.06 112 LYS A CA 1
ATOM 880 C C . LYS A 1 112 ? 3.200 -22.220 8.080 1.00 76.06 112 LYS A C 1
ATOM 882 O O . LYS A 1 112 ? 2.951 -23.400 7.861 1.00 76.06 112 LYS A O 1
ATOM 887 N N . HIS A 1 113 ? 2.825 -21.597 9.196 1.00 75.44 113 HIS A N 1
ATOM 888 C CA . HIS A 1 113 ? 2.174 -22.256 10.335 1.00 75.44 113 HIS A CA 1
ATOM 889 C C . HIS A 1 113 ? 0.771 -21.709 10.633 1.00 75.44 113 HIS A C 1
ATOM 891 O O . HIS A 1 113 ? 0.260 -21.892 11.734 1.00 75.44 113 HIS A O 1
ATOM 897 N N . VAL A 1 114 ? 0.143 -21.023 9.674 1.00 80.62 114 VAL A N 1
ATOM 898 C CA . VAL A 1 114 ? -1.222 -20.519 9.863 1.00 80.62 114 VAL A CA 1
ATOM 899 C C . VAL A 1 114 ? -2.221 -21.673 9.790 1.00 80.62 114 VAL A C 1
ATOM 901 O O . VAL A 1 114 ? -2.247 -22.436 8.821 1.00 80.62 114 VAL A O 1
ATOM 904 N N . ASP A 1 115 ? -3.076 -21.781 10.808 1.00 83.00 115 ASP A N 1
ATOM 905 C CA . ASP A 1 115 ? -4.183 -22.734 10.819 1.00 83.00 115 ASP A CA 1
ATOM 906 C C . ASP A 1 115 ? -5.284 -22.247 9.870 1.00 83.00 115 ASP A C 1
ATOM 908 O O . ASP A 1 115 ? -6.087 -21.364 10.182 1.00 83.00 115 ASP A O 1
ATOM 912 N N . LYS A 1 116 ? -5.332 -22.860 8.685 1.00 86.19 116 LYS A N 1
ATOM 913 C CA . LYS A 1 116 ? -6.287 -22.519 7.625 1.00 86.19 116 LYS A CA 1
ATOM 914 C C . LYS A 1 116 ? -7.745 -22.611 8.084 1.00 86.19 116 LYS A C 1
ATOM 916 O O . LYS A 1 116 ? -8.572 -21.842 7.598 1.00 86.19 116 LYS A O 1
ATOM 921 N N . ARG A 1 117 ? -8.078 -23.533 8.998 1.00 86.38 117 ARG A N 1
ATOM 922 C CA . ARG A 1 117 ? -9.458 -23.719 9.480 1.00 86.38 117 ARG A CA 1
ATOM 923 C C . ARG A 1 117 ? -9.863 -22.573 10.395 1.00 86.38 117 ARG A C 1
ATOM 925 O O . ARG A 1 117 ? -10.935 -22.003 10.206 1.00 86.38 117 ARG A O 1
ATOM 932 N N . LYS A 1 118 ? -8.982 -22.191 11.324 1.00 83.00 118 LYS A N 1
ATOM 933 C CA . LYS A 1 118 ? -9.204 -21.028 12.195 1.00 83.00 118 LYS A CA 1
ATOM 934 C C . LYS A 1 118 ? -9.261 -19.732 11.398 1.00 83.00 118 LYS A C 1
ATOM 936 O O . LYS A 1 118 ? -10.167 -18.942 11.626 1.00 83.00 118 LYS A O 1
ATOM 941 N N . PHE A 1 119 ? -8.370 -19.545 10.423 1.00 85.31 119 PHE A N 1
ATOM 942 C CA . PHE A 1 119 ? -8.397 -18.360 9.564 1.00 85.31 119 PHE A CA 1
ATOM 943 C C . PHE A 1 119 ? -9.695 -18.259 8.754 1.00 85.31 119 PHE A C 1
ATOM 945 O O . PHE A 1 119 ? -10.316 -17.201 8.727 1.00 85.31 119 PHE A O 1
ATOM 952 N N . LYS A 1 120 ? -10.145 -19.366 8.147 1.00 88.88 120 LYS A N 1
ATOM 953 C CA . LYS A 1 120 ? -11.417 -19.406 7.412 1.00 88.88 120 LYS A CA 1
ATOM 954 C C . LYS A 1 120 ? -12.606 -19.089 8.320 1.00 88.88 120 LYS A C 1
ATOM 956 O O . LYS A 1 120 ? -13.434 -18.269 7.946 1.00 88.88 120 LYS A O 1
ATOM 961 N N . SER A 1 121 ? -12.665 -19.706 9.500 1.00 89.44 121 SER A N 1
ATOM 962 C CA . SER A 1 121 ? -13.721 -19.442 10.485 1.00 89.44 121 SER A CA 1
ATOM 963 C C . SER A 1 121 ? -13.728 -17.972 10.917 1.00 89.44 121 SER A C 1
ATOM 965 O O . SER A 1 121 ? -14.770 -17.326 10.906 1.00 89.44 121 SER A O 1
ATOM 967 N N . ALA A 1 122 ? -12.556 -17.398 11.198 1.00 86.31 122 ALA A N 1
ATOM 968 C CA . ALA A 1 122 ? -12.437 -15.994 11.570 1.00 86.31 122 ALA A CA 1
ATOM 969 C C . ALA A 1 122 ? -12.936 -15.059 10.456 1.00 86.31 122 ALA A C 1
ATOM 971 O O . ALA A 1 122 ? -13.728 -14.170 10.738 1.00 86.31 122 ALA A O 1
ATOM 972 N N . LEU A 1 123 ? -12.569 -15.304 9.190 1.00 89.94 123 LEU A N 1
ATOM 973 C CA . LEU A 1 123 ? -13.073 -14.527 8.047 1.00 89.94 123 LEU A CA 1
ATOM 974 C C . LEU A 1 123 ? -14.596 -14.633 7.867 1.00 89.94 123 LEU A C 1
ATOM 976 O O . LEU A 1 123 ? -15.221 -13.660 7.456 1.00 89.94 123 LEU A O 1
ATOM 980 N N . GLN A 1 124 ? -15.193 -15.792 8.157 1.00 90.75 124 GLN A N 1
ATOM 981 C CA . GLN A 1 124 ? -16.646 -15.990 8.069 1.00 90.75 124 GLN A CA 1
ATOM 982 C C . GLN A 1 124 ? -17.414 -15.234 9.160 1.00 90.75 124 GLN A C 1
ATOM 984 O O . GLN A 1 124 ? -18.559 -14.857 8.938 1.00 90.75 124 GLN A O 1
ATOM 989 N N . ASN A 1 125 ? -16.783 -14.998 10.312 1.00 88.19 125 ASN A N 1
ATOM 990 C CA . ASN A 1 125 ? -17.390 -14.299 11.445 1.00 88.19 125 ASN A CA 1
ATOM 991 C C . ASN A 1 125 ? -17.209 -12.774 11.395 1.00 88.19 125 ASN A C 1
ATOM 993 O O . ASN A 1 125 ? -17.732 -12.065 12.254 1.00 88.19 125 ASN A O 1
ATOM 997 N N . VAL A 1 126 ? -16.464 -12.253 10.418 1.00 89.50 126 VAL A N 1
ATOM 998 C CA . VAL A 1 126 ? -16.305 -10.807 10.249 1.00 89.50 126 VAL A CA 1
ATOM 999 C C . VAL A 1 126 ? -17.616 -10.188 9.756 1.00 89.50 126 VAL A C 1
ATOM 1001 O O . VAL A 1 126 ? -18.197 -10.681 8.786 1.00 89.50 126 VAL A O 1
ATOM 1004 N N . PRO A 1 127 ? -18.066 -9.070 10.353 1.00 91.00 127 PRO A N 1
ATOM 1005 C CA . PRO A 1 127 ? -19.245 -8.345 9.896 1.00 91.00 127 PRO A CA 1
ATOM 1006 C C . PRO A 1 127 ? -18.932 -7.515 8.638 1.00 91.00 127 PRO A C 1
ATOM 1008 O O . PRO A 1 127 ? -18.854 -6.293 8.692 1.00 91.00 127 PRO A O 1
ATOM 1011 N N . TRP A 1 128 ? -18.746 -8.173 7.489 1.00 88.56 128 TRP A N 1
ATOM 1012 C CA . TRP A 1 128 ? -18.410 -7.504 6.220 1.00 88.56 128 TRP A CA 1
ATOM 1013 C C . TRP A 1 128 ? -19.468 -6.503 5.753 1.00 88.56 128 TRP A C 1
ATOM 1015 O O . TRP A 1 128 ? -19.122 -5.530 5.097 1.00 88.56 128 TRP A O 1
ATOM 1025 N N . TRP A 1 129 ? -20.724 -6.701 6.158 1.00 90.50 129 TRP A N 1
ATOM 1026 C CA . TRP A 1 129 ? -21.838 -5.785 5.893 1.00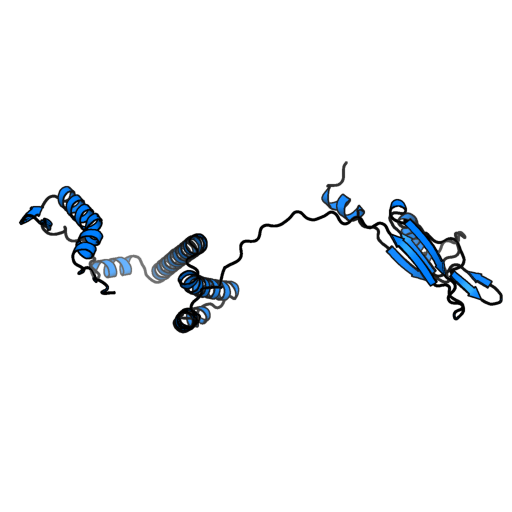 90.50 129 TRP A CA 1
ATOM 1027 C C . TRP A 1 129 ? -21.589 -4.358 6.405 1.00 90.50 129 TRP A C 1
ATOM 1029 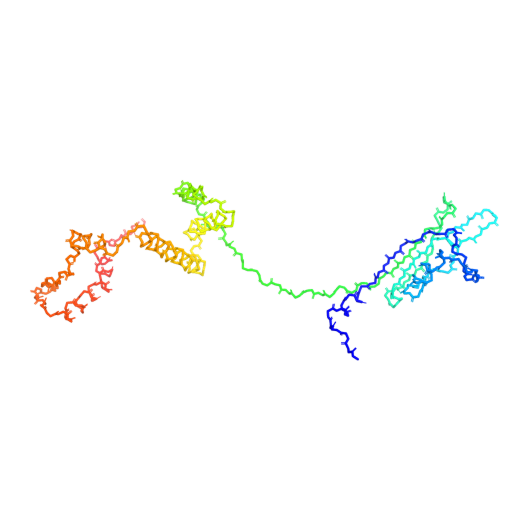O O . TRP A 1 129 ? -22.233 -3.422 5.952 1.00 90.50 129 TRP A O 1
ATOM 1039 N N . VAL A 1 130 ? -20.638 -4.160 7.328 1.00 86.75 130 VAL A N 1
ATOM 1040 C CA . VAL A 1 130 ? -20.217 -2.824 7.776 1.00 86.75 130 VAL A CA 1
ATOM 1041 C C . VAL A 1 130 ? -19.647 -1.993 6.622 1.00 86.75 130 VAL A C 1
ATOM 1043 O O . VAL A 1 130 ? -19.772 -0.773 6.641 1.00 86.75 130 VAL A O 1
ATOM 1046 N N . CYS A 1 131 ? -19.053 -2.630 5.609 1.00 88.19 131 CYS A N 1
ATOM 1047 C CA . CYS A 1 131 ? -18.588 -1.948 4.404 1.00 88.19 131 CYS A CA 1
ATOM 1048 C C . CYS A 1 131 ? -19.745 -1.325 3.609 1.00 88.19 131 CYS A C 1
ATOM 1050 O O . CYS A 1 131 ? -19.556 -0.260 3.041 1.00 88.19 131 CYS A O 1
ATOM 1052 N N . ASP A 1 132 ? -20.936 -1.927 3.631 1.00 88.50 132 ASP A N 1
ATOM 1053 C CA . ASP A 1 132 ? -22.101 -1.462 2.863 1.00 88.50 132 ASP A CA 1
ATOM 1054 C C . ASP A 1 132 ? -22.774 -0.220 3.480 1.00 88.50 132 ASP A C 1
ATOM 1056 O O . ASP A 1 132 ? -23.723 0.319 2.920 1.00 88.50 132 ASP A O 1
ATOM 1060 N N . ILE A 1 133 ? -22.311 0.226 4.654 1.00 90.94 133 ILE A N 1
ATOM 1061 C CA . ILE A 1 133 ? -22.823 1.418 5.347 1.00 90.94 133 ILE A CA 1
ATOM 1062 C C . ILE A 1 133 ? -22.241 2.705 4.743 1.00 90.94 133 ILE A C 1
ATOM 1064 O O . ILE A 1 133 ? -22.823 3.776 4.904 1.00 90.94 133 ILE A O 1
ATOM 1068 N N . PHE A 1 134 ? -21.075 2.621 4.101 1.00 90.69 134 PHE A N 1
ATOM 1069 C CA . PHE A 1 134 ? -20.343 3.787 3.616 1.00 90.69 134 PHE A CA 1
ATOM 1070 C C . PHE A 1 134 ? -20.627 4.031 2.131 1.00 90.69 134 PHE A C 1
ATOM 1072 O O . PHE A 1 134 ? -20.495 3.123 1.315 1.00 90.69 134 PHE A O 1
ATOM 1079 N N . ASP A 1 135 ? -20.961 5.276 1.786 1.00 87.81 135 ASP A N 1
ATOM 1080 C CA . ASP A 1 135 ? -21.209 5.690 0.397 1.00 87.81 135 ASP A CA 1
ATOM 1081 C C . ASP A 1 135 ? -19.912 6.031 -0.365 1.00 87.81 135 ASP A C 1
ATOM 1083 O O . ASP A 1 135 ? -19.884 6.029 -1.596 1.00 87.81 135 ASP A O 1
ATOM 1087 N N . ASP A 1 136 ? -18.831 6.336 0.360 1.00 92.88 136 ASP A N 1
ATOM 1088 C CA . ASP A 1 136 ? -17.533 6.711 -0.202 1.00 92.88 136 ASP A CA 1
ATOM 1089 C C . ASP A 1 136 ? -16.601 5.499 -0.376 1.00 92.88 136 ASP A C 1
ATOM 1091 O O . ASP A 1 136 ? -16.434 4.677 0.527 1.00 92.88 136 ASP A O 1
ATOM 1095 N N . LEU A 1 137 ? -15.955 5.400 -1.543 1.00 91.38 137 LEU A N 1
ATOM 1096 C CA . LEU A 1 137 ? -15.092 4.266 -1.892 1.00 91.38 137 LEU A CA 1
ATOM 1097 C C . LEU A 1 137 ? -13.843 4.156 -1.007 1.00 91.38 137 LEU A C 1
ATOM 1099 O O . LEU A 1 137 ? -13.422 3.035 -0.702 1.00 91.38 137 LEU A O 1
ATOM 1103 N N . ASP A 1 138 ? -13.258 5.280 -0.588 1.00 88.69 138 ASP A N 1
ATOM 1104 C CA . ASP A 1 138 ? -12.080 5.271 0.280 1.00 88.69 138 ASP A CA 1
ATOM 1105 C C . ASP A 1 138 ? -12.463 4.778 1.685 1.00 88.69 138 ASP A C 1
ATOM 1107 O O . ASP A 1 138 ? -11.730 3.986 2.292 1.00 88.69 138 ASP A O 1
ATOM 1111 N N . ASP A 1 139 ? -13.639 5.165 2.183 1.00 86.62 139 ASP A N 1
ATOM 1112 C CA . ASP A 1 139 ? -14.166 4.697 3.468 1.00 86.62 139 ASP A CA 1
ATOM 1113 C C . ASP A 1 139 ? -14.536 3.205 3.444 1.00 86.62 139 ASP A C 1
ATOM 1115 O O . ASP A 1 139 ? -14.178 2.471 4.375 1.00 86.62 139 ASP A O 1
ATOM 1119 N N . VAL A 1 140 ? -15.156 2.717 2.362 1.00 89.25 140 VAL A N 1
ATOM 1120 C CA . VAL A 1 140 ? -15.421 1.281 2.144 1.00 89.25 140 VAL A CA 1
ATOM 1121 C C . VAL A 1 140 ? -14.115 0.483 2.171 1.00 89.25 140 VAL A C 1
ATOM 1123 O O . VAL A 1 140 ? -14.006 -0.531 2.873 1.00 89.25 140 VAL A O 1
ATOM 1126 N N . GLN A 1 141 ? -13.096 0.951 1.441 1.00 90.94 141 GLN A N 1
ATOM 1127 C CA . GLN A 1 141 ? -11.783 0.311 1.397 1.00 90.94 141 GLN A CA 1
ATOM 1128 C C . GLN A 1 141 ? -11.114 0.301 2.776 1.00 90.94 141 GLN A C 1
ATOM 1130 O O . GLN A 1 141 ? -10.541 -0.714 3.185 1.00 90.94 141 GLN A O 1
ATOM 1135 N N . ASN A 1 142 ? -11.194 1.407 3.513 1.00 87.88 142 ASN A N 1
ATOM 1136 C CA . ASN A 1 142 ? -10.623 1.521 4.849 1.00 87.88 142 ASN A CA 1
ATOM 1137 C C . ASN A 1 142 ? -11.328 0.588 5.851 1.00 87.88 142 ASN A C 1
ATOM 1139 O O . ASN A 1 142 ? -10.662 -0.113 6.618 1.00 87.88 142 ASN A O 1
ATOM 1143 N N . ALA A 1 143 ? -12.662 0.513 5.811 1.00 87.25 143 ALA A N 1
ATOM 1144 C CA . ALA A 1 143 ? -13.444 -0.410 6.630 1.00 87.25 143 ALA A CA 1
ATOM 1145 C C . ALA A 1 143 ? -13.060 -1.871 6.346 1.00 87.25 143 ALA A C 1
ATOM 1147 O O . ALA A 1 143 ? -12.753 -2.623 7.277 1.00 87.25 143 ALA A O 1
ATOM 1148 N N . TRP A 1 144 ? -12.979 -2.251 5.067 1.00 93.06 144 TRP A N 1
ATOM 1149 C CA . TRP A 1 144 ? -12.548 -3.589 4.665 1.00 93.06 144 TRP A CA 1
ATOM 1150 C C . TRP A 1 144 ? -11.131 -3.903 5.158 1.00 93.06 144 TRP A C 1
ATOM 1152 O O . TRP A 1 144 ? -10.886 -4.963 5.744 1.00 93.06 144 TRP A O 1
ATOM 1162 N N . GLU A 1 145 ? -10.191 -2.970 4.973 1.00 90.94 145 GLU A N 1
ATOM 1163 C CA . GLU A 1 145 ? -8.806 -3.148 5.404 1.00 90.94 145 GLU A CA 1
ATOM 1164 C C . GLU A 1 145 ? -8.693 -3.358 6.913 1.00 90.94 145 GLU A C 1
ATOM 1166 O O . GLU A 1 145 ? -7.894 -4.190 7.350 1.00 90.94 145 GLU A O 1
ATOM 1171 N N . LEU A 1 146 ? -9.454 -2.609 7.713 1.00 86.75 146 LEU A N 1
ATOM 1172 C CA . LEU A 1 146 ? -9.447 -2.735 9.169 1.00 86.75 146 LEU A CA 1
ATOM 1173 C C . LEU A 1 146 ? -9.971 -4.104 9.607 1.00 86.75 146 LEU A C 1
ATOM 1175 O O . LEU A 1 146 ? -9.303 -4.792 10.384 1.00 86.75 146 LEU A O 1
ATOM 1179 N N . LEU A 1 147 ? -11.108 -4.532 9.054 1.00 89.69 147 LEU A N 1
ATOM 1180 C CA . LEU A 1 147 ? -11.709 -5.834 9.347 1.00 89.69 147 LEU A CA 1
ATOM 1181 C C . LEU A 1 147 ? -10.767 -6.990 8.976 1.00 89.69 147 LEU A C 1
ATOM 1183 O O . LEU A 1 147 ? -10.536 -7.904 9.772 1.00 89.69 147 LEU A O 1
ATOM 1187 N N . TYR A 1 148 ? -10.147 -6.925 7.796 1.00 89.31 148 TYR A N 1
ATOM 1188 C CA . TYR A 1 148 ? -9.187 -7.934 7.358 1.00 89.31 148 TYR A CA 1
ATOM 1189 C C . TYR A 1 148 ? -7.907 -7.943 8.207 1.00 89.31 148 TYR A C 1
ATOM 1191 O O . TYR A 1 148 ? -7.381 -9.011 8.541 1.00 89.31 148 TYR A O 1
ATOM 1199 N N . LYS A 1 149 ? -7.377 -6.766 8.569 1.00 83.50 149 LYS A N 1
ATOM 1200 C CA . LYS A 1 149 ? -6.163 -6.650 9.395 1.00 83.50 149 LYS A CA 1
ATOM 1201 C C . LYS A 1 149 ? -6.366 -7.248 10.785 1.00 83.50 149 LYS A C 1
ATOM 1203 O O . LYS A 1 149 ? -5.430 -7.891 11.268 1.00 83.50 149 LYS A O 1
ATOM 1208 N N . ASP A 1 150 ? -7.548 -7.107 11.380 1.00 82.19 150 ASP A N 1
ATOM 1209 C CA . ASP A 1 150 ? -7.864 -7.707 12.680 1.00 82.19 150 ASP A CA 1
ATOM 1210 C C . ASP A 1 150 ? -7.873 -9.246 12.612 1.00 82.19 150 ASP A C 1
ATOM 1212 O O . ASP A 1 150 ? -7.174 -9.891 13.398 1.00 82.19 150 ASP A O 1
ATOM 1216 N N . VAL A 1 151 ? -8.513 -9.853 11.603 1.00 83.94 151 VAL A N 1
ATOM 1217 C CA . VAL A 1 151 ? -8.463 -11.321 11.408 1.00 83.94 151 VAL A CA 1
ATOM 1218 C C . VAL A 1 151 ? -7.046 -11.812 11.119 1.00 83.94 151 VAL A C 1
ATOM 1220 O O . VAL A 1 151 ? -6.580 -12.823 11.651 1.00 83.94 151 VAL A O 1
ATOM 1223 N N . ASN A 1 152 ? -6.324 -11.094 10.260 1.00 77.19 152 ASN A N 1
ATOM 1224 C CA . ASN A 1 152 ? -4.967 -11.465 9.889 1.00 77.19 152 ASN A CA 1
ATOM 1225 C C . ASN A 1 152 ? -3.989 -11.322 11.075 1.00 77.19 152 ASN A C 1
ATOM 1227 O O . ASN A 1 152 ? -2.973 -12.020 11.117 1.00 77.19 152 ASN A O 1
ATOM 1231 N N . TRP A 1 153 ? -4.261 -10.446 12.045 1.00 67.38 153 TRP A N 1
ATOM 1232 C CA . TRP A 1 153 ? -3.476 -10.344 13.276 1.00 67.38 153 TRP A CA 1
ATOM 1233 C C . TRP A 1 153 ? -3.621 -11.586 14.159 1.00 67.38 153 TRP A C 1
ATOM 1235 O O . TRP A 1 153 ? -2.593 -12.133 14.562 1.00 67.38 153 TRP A O 1
ATOM 1245 N N . GLU A 1 154 ? -4.841 -12.075 14.405 1.00 65.75 154 GLU A N 1
ATOM 1246 C CA . GLU A 1 154 ? -5.069 -13.252 15.263 1.00 65.75 154 GLU A CA 1
ATOM 1247 C C . GLU A 1 154 ? -4.290 -14.486 14.789 1.00 65.75 154 GLU A C 1
ATOM 1249 O O . GLU A 1 154 ? -3.814 -15.284 15.598 1.00 65.75 154 GLU A O 1
ATOM 1254 N N . GLN A 1 155 ? -4.100 -14.610 13.473 1.00 66.62 155 GLN A N 1
ATOM 1255 C CA . GLN A 1 155 ? -3.358 -15.716 12.869 1.00 66.62 155 GLN A CA 1
ATOM 1256 C C . GLN A 1 155 ? -1.843 -15.506 12.829 1.00 66.62 155 GLN A C 1
ATOM 1258 O O . GLN A 1 155 ? -1.088 -16.473 12.900 1.00 66.62 155 GLN A O 1
ATOM 1263 N N . THR A 1 156 ? -1.378 -14.263 12.672 1.00 64.81 156 THR A N 1
ATOM 1264 C CA . THR A 1 156 ? 0.055 -13.978 12.469 1.00 64.81 156 THR A CA 1
ATOM 1265 C C . THR A 1 156 ? 0.779 -13.564 13.744 1.00 64.81 156 THR A C 1
ATOM 1267 O O . THR A 1 156 ? 2.008 -13.594 13.761 1.00 64.81 156 THR A O 1
ATOM 1270 N N . LYS A 1 157 ? 0.045 -13.156 14.792 1.00 65.69 157 LYS A N 1
ATOM 1271 C CA . LYS A 1 157 ? 0.576 -12.629 16.060 1.00 65.69 157 LYS A CA 1
ATOM 1272 C C . LYS A 1 157 ? 1.719 -11.610 15.866 1.00 65.69 157 LYS A C 1
ATOM 1274 O O . LYS A 1 157 ? 2.595 -11.496 16.715 1.00 65.69 157 LYS A O 1
ATOM 1279 N N . ASN A 1 158 ? 1.713 -10.833 14.769 1.00 64.50 158 ASN A N 1
ATOM 1280 C CA . ASN A 1 158 ? 2.716 -9.793 14.473 1.00 64.50 158 ASN A CA 1
ATOM 1281 C C . ASN A 1 158 ? 2.498 -8.486 15.279 1.00 64.50 158 ASN A C 1
ATOM 1283 O O . ASN A 1 158 ? 1.593 -7.712 14.936 1.00 64.50 158 ASN A O 1
ATOM 1287 N N . PRO A 1 159 ? 3.278 -8.216 16.349 1.00 59.31 159 PRO A N 1
ATOM 1288 C CA . PRO A 1 159 ? 2.928 -7.210 17.366 1.00 59.31 159 PRO A CA 1
ATOM 1289 C C . PRO A 1 159 ? 2.839 -5.785 16.810 1.00 59.31 159 PRO A C 1
ATOM 1291 O O . PRO A 1 159 ? 2.072 -4.954 17.298 1.00 59.31 159 PRO A O 1
ATOM 1294 N N . ILE A 1 160 ? 3.606 -5.511 15.753 1.00 64.31 160 ILE A N 1
ATOM 1295 C CA . ILE A 1 160 ? 3.689 -4.203 15.099 1.00 64.31 160 ILE A CA 1
ATOM 1296 C C . ILE A 1 160 ? 2.409 -3.922 14.303 1.00 64.31 160 ILE A C 1
ATOM 1298 O O . ILE A 1 160 ? 1.896 -2.802 14.324 1.00 64.31 160 ILE A O 1
ATOM 1302 N N . ALA A 1 161 ? 1.865 -4.938 13.626 1.00 59.84 161 ALA A N 1
ATOM 1303 C CA . ALA A 1 161 ? 0.624 -4.813 12.865 1.00 59.84 161 ALA A CA 1
ATOM 1304 C C . ALA A 1 161 ? -0.588 -4.588 13.785 1.00 59.84 161 ALA A C 1
ATOM 1306 O O . ALA A 1 161 ? -1.435 -3.750 13.484 1.00 59.84 161 ALA A O 1
ATOM 1307 N N . HIS A 1 162 ? -0.630 -5.263 14.939 1.00 60.94 162 HIS A N 1
ATOM 1308 C CA . HIS A 1 162 ? -1.689 -5.074 15.935 1.00 60.94 162 HIS A CA 1
ATOM 1309 C C . HIS A 1 162 ? -1.712 -3.682 16.529 1.00 60.94 162 HIS A C 1
ATOM 1311 O O . HIS A 1 162 ? -2.778 -3.086 16.650 1.00 60.94 162 HIS A O 1
ATOM 1317 N N . LYS A 1 163 ? -0.537 -3.158 16.897 1.00 72.06 163 LYS A N 1
ATOM 1318 C CA . LYS A 1 163 ? -0.435 -1.817 17.469 1.00 72.06 163 LYS A CA 1
ATOM 1319 C C . LYS A 1 163 ? -1.022 -0.783 16.503 1.00 72.06 163 LYS A C 1
ATOM 1321 O O . LYS A 1 163 ? -1.883 -0.010 16.907 1.00 72.06 163 LYS A O 1
ATOM 1326 N N . LYS A 1 164 ? -0.661 -0.868 15.218 1.00 70.81 164 LYS A N 1
ATOM 1327 C CA . LYS A 1 164 ? -1.210 -0.002 14.164 1.00 70.81 164 LYS A CA 1
ATOM 1328 C C . LYS A 1 164 ? -2.716 -0.196 13.944 1.00 70.81 164 LYS A C 1
ATOM 1330 O O . LYS A 1 164 ? -3.432 0.796 13.857 1.00 70.81 164 LYS A O 1
ATOM 1335 N N . SER A 1 165 ? -3.210 -1.439 13.886 1.00 65.50 165 SER A N 1
ATOM 1336 C CA . SER A 1 165 ? -4.654 -1.716 13.729 1.00 65.50 165 SER A CA 1
ATOM 1337 C C . SER A 1 165 ? -5.462 -1.163 14.908 1.00 65.50 165 SER A C 1
ATOM 1339 O O . SER A 1 165 ? -6.466 -0.477 14.733 1.00 65.50 165 SER A O 1
ATOM 1341 N N . LYS A 1 166 ? -4.974 -1.379 16.135 1.00 73.12 166 LYS A N 1
ATOM 1342 C CA . LYS A 1 166 ? -5.588 -0.877 17.368 1.00 73.12 166 LYS A CA 1
ATOM 1343 C C . LYS A 1 166 ? -5.609 0.652 17.416 1.00 73.12 166 LYS A C 1
ATOM 1345 O O . LYS A 1 166 ? -6.625 1.223 17.800 1.00 73.12 166 LYS A O 1
ATOM 1350 N N . GLU A 1 167 ? -4.522 1.312 17.021 1.00 77.44 167 GLU A N 1
ATOM 1351 C CA . GLU A 1 167 ? -4.455 2.776 16.917 1.00 77.44 167 GLU A CA 1
ATOM 1352 C C . GLU A 1 167 ? -5.470 3.315 15.899 1.00 77.44 167 GLU A C 1
ATOM 1354 O O . GLU A 1 167 ? -6.230 4.228 16.227 1.00 77.44 167 GLU A O 1
ATOM 1359 N N . ALA A 1 168 ? -5.556 2.707 14.712 1.00 71.25 168 ALA A N 1
ATOM 1360 C CA . ALA A 1 168 ? -6.509 3.100 13.675 1.00 71.25 168 ALA A CA 1
ATOM 1361 C C . ALA A 1 168 ? -7.971 2.892 14.113 1.00 71.25 168 ALA A C 1
ATOM 1363 O O . ALA A 1 168 ? -8.787 3.805 13.995 1.00 71.25 168 ALA A O 1
ATOM 1364 N N . ARG A 1 169 ? -8.291 1.737 14.711 1.00 76.06 169 ARG A N 1
ATOM 1365 C CA . ARG A 1 169 ? -9.622 1.445 15.268 1.00 76.06 169 ARG A CA 1
ATOM 1366 C C . ARG A 1 169 ? -10.005 2.412 16.386 1.00 76.06 169 ARG A C 1
ATOM 1368 O O . ARG A 1 169 ? -11.137 2.886 16.436 1.00 76.06 169 ARG A O 1
ATOM 1375 N N . ASN A 1 170 ? -9.072 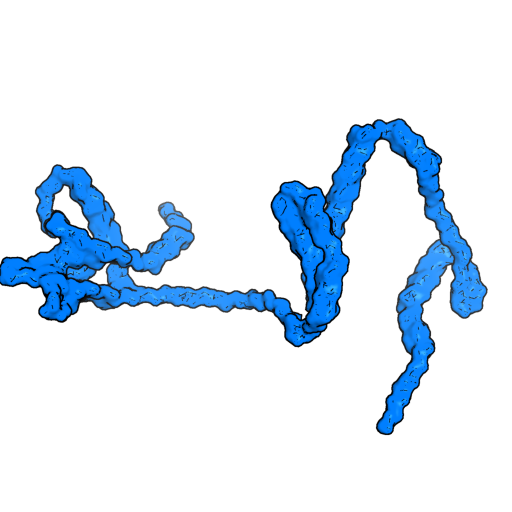2.738 17.279 1.00 83.56 170 ASN A N 1
ATOM 1376 C CA . ASN A 1 170 ? -9.313 3.723 18.332 1.00 83.56 170 ASN A CA 1
ATOM 1377 C C . ASN A 1 170 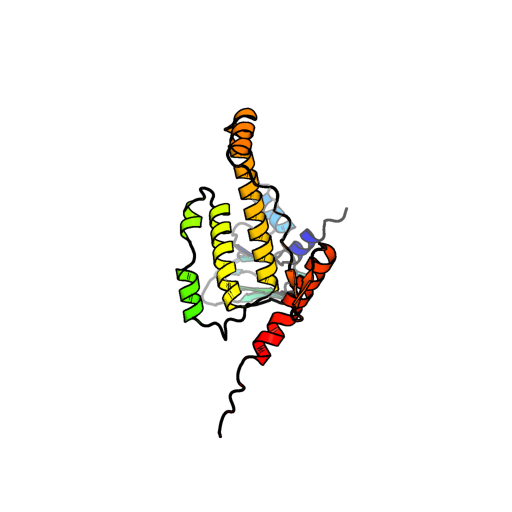? -9.588 5.113 17.748 1.00 83.56 170 ASN A C 1
ATOM 1379 O O . ASN A 1 170 ? -10.505 5.790 18.209 1.00 83.56 170 ASN A O 1
ATOM 1383 N N . LEU A 1 171 ? -8.839 5.519 16.721 1.00 84.31 171 LEU A N 1
ATOM 1384 C CA . LEU A 1 171 ? -9.050 6.792 16.037 1.00 84.31 171 LEU A CA 1
ATOM 1385 C C . LEU A 1 171 ? -10.421 6.847 15.348 1.00 84.31 171 LEU A C 1
ATOM 1387 O O . LEU A 1 171 ? -11.132 7.838 15.508 1.00 84.31 171 LEU A O 1
ATOM 1391 N N . ALA A 1 172 ? -10.816 5.780 14.648 1.00 77.12 172 ALA A N 1
ATOM 1392 C CA . ALA A 1 172 ? -12.135 5.666 14.028 1.00 77.12 172 ALA A CA 1
ATOM 1393 C C . ALA A 1 172 ? -13.260 5.757 15.073 1.00 77.12 172 ALA A C 1
ATOM 1395 O O . ALA A 1 172 ? -14.170 6.566 14.928 1.00 77.12 172 ALA A O 1
ATOM 1396 N N . ASN A 1 173 ? -13.145 5.029 16.190 1.00 81.56 173 ASN A N 1
ATOM 1397 C CA . ASN A 1 173 ? -14.107 5.099 17.294 1.00 81.56 173 ASN A CA 1
ATOM 1398 C C . ASN A 1 173 ? -14.215 6.504 17.907 1.00 81.56 173 ASN A C 1
ATOM 1400 O O . ASN A 1 173 ? -15.309 6.943 18.254 1.00 81.56 173 ASN A O 1
ATOM 1404 N N . ILE A 1 174 ? -13.096 7.219 18.060 1.00 83.81 174 ILE A N 1
ATOM 1405 C CA . ILE A 1 174 ? -13.100 8.603 18.557 1.00 83.81 174 ILE A CA 1
ATOM 1406 C C . ILE A 1 174 ? -13.828 9.520 17.571 1.00 83.81 174 ILE A C 1
ATOM 1408 O O . ILE A 1 174 ? -14.649 10.331 17.996 1.00 83.81 174 ILE A O 1
ATOM 1412 N N . ARG A 1 175 ? -13.551 9.381 16.269 1.00 82.00 175 ARG A N 1
ATOM 1413 C CA . ARG A 1 175 ? -14.204 10.170 15.215 1.00 82.00 175 ARG A CA 1
ATOM 1414 C C . ARG A 1 175 ? -15.704 9.903 15.161 1.00 82.00 175 ARG A C 1
ATOM 1416 O O . ARG A 1 175 ? -16.463 10.862 15.199 1.00 82.00 175 ARG A O 1
ATOM 1423 N N . MET A 1 176 ? -16.116 8.636 15.185 1.00 82.38 176 MET A N 1
ATOM 1424 C CA . MET A 1 176 ? -17.525 8.234 15.227 1.00 82.38 176 MET A CA 1
ATOM 1425 C C . MET A 1 176 ? -18.251 8.843 16.425 1.00 82.38 176 MET A C 1
ATOM 1427 O O . MET A 1 176 ? -19.254 9.523 16.250 1.00 82.38 176 MET A O 1
ATOM 1431 N N . ARG A 1 177 ? -17.701 8.699 17.640 1.00 79.50 177 ARG A N 1
ATOM 1432 C CA . ARG A 1 177 ? -18.305 9.295 18.846 1.00 79.50 177 ARG A CA 1
ATOM 1433 C C . ARG A 1 177 ? -18.389 10.814 18.771 1.00 79.50 177 ARG A C 1
ATOM 1435 O O . ARG A 1 177 ? -19.320 11.397 19.316 1.00 79.50 177 ARG A O 1
ATOM 1442 N N . LYS A 1 178 ? -17.395 11.463 18.161 1.00 84.06 178 LYS A N 1
ATOM 1443 C CA . LYS A 1 178 ? -17.384 12.917 17.999 1.00 84.06 178 LYS A CA 1
ATOM 1444 C C . LYS A 1 178 ? -18.465 13.363 17.013 1.00 84.06 178 LYS A C 1
ATOM 1446 O O . LYS A 1 178 ? -19.230 14.254 17.356 1.00 84.06 178 LYS A O 1
ATOM 1451 N N . ALA A 1 179 ? -18.549 12.716 15.853 1.00 78.88 179 ALA A N 1
ATOM 1452 C CA . ALA A 1 179 ? -19.566 12.992 14.844 1.00 78.88 179 ALA A CA 1
ATOM 1453 C C . ALA A 1 179 ? -20.979 12.746 15.391 1.00 78.88 179 ALA A C 1
ATOM 1455 O O . ALA A 1 179 ? -21.850 13.597 15.258 1.00 78.88 179 ALA A O 1
ATOM 1456 N N . GLU A 1 180 ? -21.185 11.632 16.096 1.00 75.75 180 GLU A N 1
ATOM 1457 C CA . GLU A 1 180 ? -22.453 11.317 16.755 1.00 75.75 180 GLU A CA 1
ATOM 1458 C C . GLU A 1 180 ? -22.818 12.372 17.815 1.00 75.75 180 GLU A C 1
ATOM 1460 O O . GLU A 1 180 ? -23.946 12.859 17.856 1.00 75.75 180 GLU A O 1
ATOM 1465 N N . ALA A 1 181 ? -21.858 12.787 18.649 1.00 79.50 181 ALA A N 1
ATOM 1466 C CA . ALA A 1 181 ? -22.086 13.835 19.642 1.00 79.50 181 ALA A CA 1
ATOM 1467 C C . ALA A 1 181 ? -22.408 15.198 19.007 1.00 79.50 181 ALA A C 1
ATOM 1469 O O . ALA A 1 181 ? -23.204 15.951 19.565 1.00 79.50 181 ALA A O 1
ATOM 1470 N N . GLU A 1 182 ? -21.790 15.529 17.873 1.00 83.62 182 GLU A N 1
ATOM 1471 C CA . GLU A 1 182 ? -22.070 16.753 17.117 1.00 83.62 182 GLU A CA 1
ATOM 1472 C C . GLU A 1 182 ? -23.462 16.708 16.482 1.00 83.62 182 GLU A C 1
ATOM 1474 O O . GLU A 1 182 ? -24.220 17.660 16.662 1.00 83.62 182 GLU A O 1
ATOM 1479 N N . TYR A 1 183 ? -23.832 15.588 15.854 1.00 84.12 183 TYR A N 1
ATOM 1480 C CA . TYR A 1 183 ? -25.162 15.362 15.285 1.00 84.12 183 TYR A CA 1
ATOM 1481 C C . TYR A 1 183 ? -26.268 15.530 16.334 1.00 84.12 183 TYR A C 1
ATOM 1483 O O . TYR A 1 183 ? -27.178 16.342 16.175 1.00 84.12 183 TYR A O 1
ATOM 1491 N N . TRP A 1 184 ? -26.164 14.844 17.474 1.00 79.12 184 TRP A N 1
ATOM 1492 C CA . TRP A 1 184 ? -27.197 14.968 18.502 1.00 79.12 184 TRP A CA 1
ATOM 1493 C C . TRP A 1 184 ? -27.216 16.338 19.195 1.00 79.12 184 TRP A C 1
ATOM 1495 O O . TRP A 1 184 ? -28.212 16.714 19.815 1.00 79.12 184 TRP A O 1
ATOM 1505 N N . LYS A 1 185 ? -26.113 17.089 19.129 1.00 79.56 185 LYS A N 1
ATOM 1506 C CA . LYS A 1 185 ? -26.046 18.465 19.627 1.00 79.56 185 LYS A CA 1
ATOM 1507 C C . LYS A 1 185 ? -26.659 19.463 18.642 1.00 79.56 185 LYS A C 1
ATOM 1509 O O . LYS A 1 185 ? -27.139 20.498 19.093 1.00 79.56 185 LYS A O 1
ATOM 1514 N N . SER A 1 186 ? -26.627 19.188 17.337 1.00 82.50 186 SER A N 1
ATOM 1515 C CA . SER A 1 186 ? -27.344 19.996 16.346 1.00 82.50 186 SER A CA 1
ATOM 1516 C C . SER A 1 186 ? -28.838 19.692 16.318 1.00 82.50 186 SER A C 1
ATOM 1518 O O . SER A 1 186 ? -29.622 20.605 16.091 1.00 82.50 186 SER A O 1
ATOM 1520 N N . GLU A 1 187 ? -29.227 18.443 16.573 1.00 83.62 187 GLU A N 1
ATOM 1521 C CA . GLU A 1 187 ? -30.631 18.015 16.516 1.00 83.62 187 GLU A CA 1
ATOM 1522 C C . GLU A 1 187 ? -31.445 18.482 17.732 1.00 83.62 187 GLU A C 1
ATOM 1524 O O . GLU A 1 187 ? -32.634 18.777 17.625 1.00 83.62 187 GLU A O 1
ATOM 1529 N N . PHE A 1 188 ? -30.806 18.575 18.903 1.00 81.38 188 PHE A N 1
ATOM 1530 C CA . PHE A 1 188 ? -31.488 18.891 20.154 1.00 81.38 188 PHE A CA 1
ATOM 1531 C C . PHE A 1 188 ? -30.861 20.067 20.892 1.00 81.38 188 PHE A C 1
ATOM 1533 O O . PHE A 1 188 ? -29.641 20.171 21.040 1.00 81.38 188 PHE A O 1
ATOM 1540 N N . ASP A 1 189 ? -31.718 20.924 21.442 1.00 80.88 189 ASP A N 1
ATOM 1541 C CA . ASP A 1 189 ? -31.284 22.069 22.226 1.00 80.88 189 ASP A CA 1
ATOM 1542 C C . ASP A 1 189 ? -30.697 21.674 23.598 1.00 80.88 189 ASP A C 1
ATOM 1544 O O . ASP A 1 189 ? -30.758 20.539 24.090 1.00 80.88 189 ASP A O 1
ATOM 1548 N N . ASN A 1 190 ? -30.090 22.658 24.261 1.00 78.62 190 ASN A N 1
ATOM 1549 C CA . ASN A 1 190 ? -29.522 22.463 25.593 1.00 78.62 190 ASN A CA 1
ATOM 1550 C C . ASN A 1 190 ? -30.582 22.132 26.661 1.00 78.62 190 ASN A C 1
ATOM 1552 O O . ASN A 1 190 ? -30.213 21.702 27.757 1.00 78.62 190 ASN A O 1
ATOM 1556 N N . GLU A 1 191 ? -31.867 22.362 26.395 1.00 78.56 191 GLU A N 1
ATOM 1557 C CA . GLU A 1 191 ? -32.959 22.132 27.336 1.00 78.56 191 GLU A CA 1
ATOM 1558 C C . GLU A 1 191 ? -33.379 20.658 27.344 1.00 78.56 191 GLU A C 1
ATOM 1560 O O . GLU A 1 191 ? -33.433 20.044 28.416 1.00 78.56 191 GLU A O 1
ATOM 1565 N N . PHE A 1 192 ? -33.490 20.044 26.165 1.00 81.38 192 PHE A N 1
ATOM 1566 C CA . PHE A 1 192 ? -33.627 18.600 25.984 1.00 81.38 192 PHE A CA 1
ATOM 1567 C C . PHE A 1 192 ? -32.529 17.841 26.736 1.00 81.38 192 PHE A C 1
ATOM 1569 O O . PHE A 1 192 ? -32.809 16.973 27.567 1.00 81.38 192 PHE A O 1
ATOM 1576 N N . TRP A 1 193 ? -31.262 18.227 26.552 1.00 75.81 193 TRP A N 1
ATOM 1577 C CA . TRP A 1 193 ? -30.143 17.559 27.221 1.00 75.81 193 TRP A CA 1
ATOM 1578 C C . TRP A 1 193 ? -30.134 17.734 28.746 1.00 75.81 193 TRP A C 1
ATOM 1580 O O . TRP A 1 193 ? -29.615 16.864 29.455 1.00 75.81 193 TRP A O 1
ATOM 1590 N N . LYS A 1 194 ? -30.714 18.814 29.290 1.00 77.94 194 LYS A N 1
ATOM 1591 C CA . LYS A 1 194 ? -30.923 18.966 30.745 1.00 77.94 194 LYS A CA 1
ATOM 1592 C C . LYS A 1 194 ? -31.970 17.978 31.257 1.00 77.94 194 LYS A C 1
ATOM 1594 O O . LYS A 1 194 ? -31.767 17.389 32.322 1.00 77.94 194 LYS A O 1
ATOM 1599 N N . VAL A 1 195 ? -33.057 17.779 30.510 1.00 79.88 195 VAL A N 1
ATOM 1600 C CA . VAL A 1 195 ? -34.113 16.809 30.838 1.00 79.88 195 VAL A CA 1
ATOM 1601 C C . VAL A 1 195 ? -33.573 15.385 30.749 1.00 79.88 195 VAL A C 1
ATOM 1603 O O . VAL A 1 195 ? -33.684 14.640 31.720 1.00 79.88 195 VAL A O 1
ATOM 1606 N N . VAL A 1 196 ? -32.882 15.034 29.661 1.00 78.00 196 VAL A N 1
ATOM 1607 C CA . VAL A 1 196 ? -32.249 13.717 29.501 1.00 78.00 196 VAL A CA 1
ATOM 1608 C C . VAL A 1 196 ? -31.291 13.437 30.654 1.00 78.00 196 VAL A C 1
ATOM 1610 O O . VAL A 1 196 ? -31.415 12.404 31.298 1.00 78.00 196 VAL A O 1
ATOM 1613 N N . LYS A 1 197 ? -30.395 14.364 31.018 1.00 74.69 197 LYS A N 1
ATOM 1614 C CA . LYS A 1 197 ? -29.480 14.171 32.163 1.00 74.69 197 LYS A CA 1
ATOM 1615 C C . LYS A 1 197 ? -30.209 13.999 33.502 1.00 74.69 197 LYS A C 1
ATOM 1617 O O . LYS A 1 197 ? -29.718 13.266 34.360 1.00 74.69 197 LYS A O 1
ATOM 1622 N N . LYS A 1 198 ? -31.362 14.656 33.688 1.00 76.19 198 LYS A N 1
ATOM 1623 C CA . LYS A 1 198 ? -32.221 14.482 34.873 1.00 76.19 198 LYS A CA 1
ATOM 1624 C C . LYS A 1 198 ? -32.901 13.115 34.906 1.00 76.19 198 LYS A C 1
ATOM 1626 O O . LYS A 1 198 ? -33.003 12.546 35.988 1.00 76.19 198 LYS A O 1
ATOM 1631 N N . VAL A 1 199 ? -33.354 12.606 33.761 1.00 78.81 199 VAL A N 1
ATOM 1632 C CA . VAL A 1 199 ? -34.024 11.299 33.640 1.00 78.81 199 VAL A CA 1
ATOM 1633 C C . VAL A 1 199 ? -33.011 10.161 33.743 1.00 78.81 199 VAL A C 1
ATOM 1635 O O . VAL A 1 199 ? -33.207 9.209 34.488 1.00 78.81 199 VAL A O 1
ATOM 1638 N N . HIS A 1 200 ? -31.880 10.291 33.057 1.00 70.62 200 HIS A N 1
ATOM 1639 C CA . HIS A 1 200 ? -30.877 9.242 32.905 1.00 70.62 200 HIS A CA 1
ATOM 1640 C C . HIS A 1 200 ? -29.891 9.138 34.072 1.00 70.62 200 HIS A C 1
ATOM 1642 O O . HIS A 1 200 ? -28.833 8.546 33.870 1.00 70.62 200 HIS A O 1
ATOM 1648 N N . ARG A 1 201 ? -30.190 9.753 35.237 1.00 59.09 201 ARG A N 1
ATOM 1649 C CA . ARG A 1 201 ? -29.326 9.877 36.434 1.00 59.09 201 ARG A CA 1
ATOM 1650 C C . ARG A 1 201 ? -28.189 8.849 36.428 1.00 59.09 201 ARG A C 1
ATOM 1652 O O . ARG A 1 201 ? -28.338 7.753 36.959 1.00 59.09 201 ARG A O 1
ATOM 1659 N N . LYS A 1 202 ? -27.027 9.209 35.866 1.00 55.12 202 LYS A N 1
ATOM 1660 C CA . LYS A 1 202 ? -25.802 8.458 36.137 1.00 55.12 202 LYS A CA 1
ATOM 1661 C C . LYS A 1 202 ? -25.515 8.722 37.602 1.00 55.12 202 LYS A C 1
ATOM 1663 O O . LYS A 1 202 ? -25.027 9.797 37.952 1.00 55.12 202 LYS A O 1
ATOM 1668 N N . THR A 1 203 ? -25.907 7.794 38.466 1.00 53.16 203 THR A N 1
ATOM 1669 C CA . THR A 1 203 ? -25.460 7.777 39.853 1.00 53.16 203 THR A CA 1
ATOM 1670 C C . THR A 1 203 ? -23.950 7.949 39.821 1.00 53.16 203 THR A C 1
ATOM 1672 O O . THR A 1 203 ? -23.254 7.169 39.166 1.00 53.16 203 THR A O 1
ATOM 1675 N N . LYS A 1 204 ? -23.446 9.020 40.455 1.00 58.16 204 LYS A N 1
ATOM 1676 C CA . LYS A 1 204 ? -22.014 9.153 40.751 1.00 58.16 204 LYS A CA 1
ATOM 1677 C C . LYS A 1 204 ? -21.540 7.793 41.257 1.00 58.16 204 LYS A C 1
ATOM 1679 O O . LYS A 1 204 ? -22.238 7.208 42.085 1.00 58.16 204 LYS A O 1
ATOM 1684 N N . ALA A 1 205 ? -20.423 7.304 40.716 1.00 57.66 205 ALA A N 1
ATOM 1685 C CA . ALA A 1 205 ? -19.857 6.011 41.078 1.00 57.66 205 ALA A CA 1
ATOM 1686 C C . ALA A 1 205 ? -19.947 5.816 42.597 1.00 57.66 205 ALA A C 1
ATOM 1688 O O . ALA A 1 205 ? -19.476 6.659 43.365 1.00 57.66 205 ALA A O 1
ATOM 1689 N N . ILE A 1 206 ? -20.653 4.762 43.008 1.00 59.62 206 ILE A N 1
ATOM 1690 C CA . ILE A 1 206 ? -20.821 4.414 44.415 1.00 59.62 206 ILE A CA 1
ATOM 1691 C C . ILE A 1 206 ? -19.413 4.152 44.954 1.00 59.62 206 ILE A C 1
ATOM 1693 O O . ILE A 1 206 ? -18.640 3.432 44.318 1.00 59.62 206 ILE A O 1
ATOM 1697 N N . LYS A 1 207 ? -19.063 4.768 46.090 1.00 65.75 207 LYS A N 1
ATOM 1698 C CA . LYS A 1 207 ? -17.828 4.442 46.813 1.00 65.75 207 LYS A CA 1
ATOM 1699 C C . LYS A 1 207 ? -17.763 2.926 46.973 1.00 65.75 207 LYS A C 1
ATOM 1701 O O . LYS A 1 207 ? -18.701 2.338 47.506 1.00 65.75 207 LYS A O 1
ATOM 1706 N N . ILE A 1 208 ? -16.687 2.312 46.485 1.00 68.69 208 ILE A N 1
ATOM 1707 C CA . ILE A 1 208 ? -16.474 0.865 46.585 1.00 68.69 208 ILE A CA 1
ATOM 1708 C C . ILE A 1 208 ? -16.632 0.470 48.059 1.00 68.69 208 ILE A C 1
ATOM 1710 O O . ILE A 1 208 ? -16.071 1.133 48.943 1.00 68.69 208 ILE A O 1
ATOM 1714 N N . GLY A 1 209 ? -17.431 -0.569 48.315 1.00 76.75 209 GLY A N 1
ATOM 1715 C CA . GLY A 1 209 ? -17.677 -1.091 49.658 1.00 76.75 209 GLY A CA 1
ATOM 1716 C C . GLY A 1 209 ? -16.384 -1.527 50.365 1.00 76.75 209 GLY A C 1
ATOM 1717 O O . GLY A 1 209 ? -15.305 -1.486 49.770 1.00 76.75 209 GLY A O 1
ATOM 1718 N N . PRO A 1 210 ? -16.447 -1.879 51.655 1.00 83.94 210 PRO A N 1
ATOM 1719 C CA . PRO A 1 210 ? -15.313 -2.484 52.347 1.00 83.94 210 PRO A CA 1
ATOM 1720 C C . PRO A 1 210 ? -14.839 -3.740 51.599 1.00 83.94 210 PRO A C 1
ATOM 1722 O O . PRO A 1 210 ? -15.674 -4.483 51.083 1.00 83.94 210 PRO A O 1
ATOM 1725 N N . LEU A 1 211 ? -13.525 -3.943 51.503 1.00 84.44 211 LEU A N 1
ATOM 1726 C CA . LEU A 1 211 ? -12.928 -5.114 50.850 1.00 84.44 211 LEU A CA 1
ATOM 1727 C C . LEU A 1 211 ? -12.183 -5.943 51.889 1.00 84.44 211 LEU A C 1
ATOM 1729 O O . LEU A 1 211 ? -11.470 -5.373 52.704 1.00 84.44 211 LEU A O 1
ATOM 1733 N N . GLU A 1 212 ? -12.347 -7.257 51.857 1.00 87.44 212 GLU A N 1
ATOM 1734 C CA . GLU A 1 212 ? -11.681 -8.190 52.768 1.00 87.44 212 GLU A CA 1
ATOM 1735 C C . GLU A 1 212 ? -10.445 -8.790 52.088 1.00 87.44 212 GLU A C 1
ATOM 1737 O O . GLU A 1 212 ? -10.491 -9.104 50.896 1.00 87.44 212 GLU A O 1
ATOM 1742 N N . ASP A 1 213 ? -9.332 -8.882 52.815 1.00 80.62 213 ASP A N 1
ATOM 1743 C CA . ASP A 1 213 ? -8.122 -9.558 52.347 1.00 80.62 213 ASP A CA 1
ATOM 1744 C C . ASP A 1 213 ? -8.169 -11.078 52.599 1.00 80.62 213 ASP A C 1
ATOM 1746 O O . ASP A 1 213 ? -9.066 -11.596 53.261 1.00 80.62 213 ASP A O 1
ATOM 1750 N N . ASP A 1 214 ? -7.177 -11.809 52.083 1.00 77.00 214 ASP A N 1
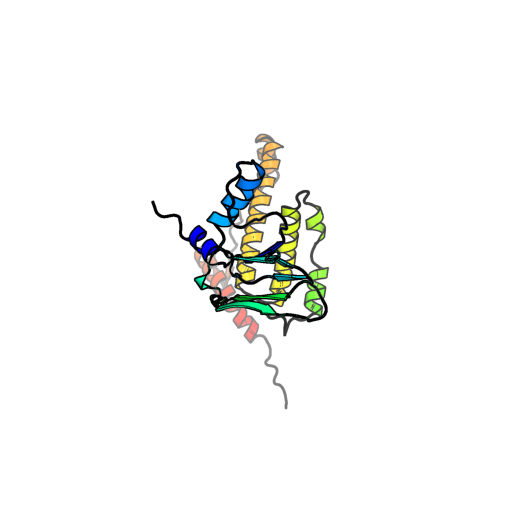ATOM 1751 C CA . ASP A 1 214 ? -7.084 -13.270 52.244 1.00 77.00 214 ASP A CA 1
ATOM 1752 C C . ASP A 1 214 ? -6.886 -13.719 53.713 1.00 77.00 214 ASP A C 1
ATOM 1754 O O . ASP A 1 214 ? -6.962 -14.911 54.012 1.00 77.00 214 ASP A O 1
ATOM 1758 N N . LEU A 1 215 ? -6.603 -12.782 54.628 1.00 79.12 215 LEU A N 1
ATOM 1759 C CA . LEU A 1 215 ? -6.421 -13.009 56.065 1.00 79.12 215 LEU A CA 1
ATOM 1760 C C . LEU A 1 215 ? -7.674 -12.627 56.877 1.00 79.12 215 LEU A C 1
ATOM 1762 O O . LEU A 1 215 ? -7.660 -12.747 58.103 1.00 79.12 215 LEU A O 1
ATOM 1766 N N . GLY A 1 216 ? -8.745 -12.184 56.213 1.00 80.62 216 GLY A N 1
ATOM 1767 C CA . GLY A 1 216 ? -10.005 -11.784 56.835 1.00 80.62 216 GLY A CA 1
ATOM 1768 C C . GLY A 1 216 ? -10.047 -10.340 57.351 1.00 80.62 216 GLY A C 1
ATOM 1769 O O . GLY A 1 216 ? -10.972 -9.972 58.078 1.00 80.62 216 GLY A O 1
ATOM 1770 N N . ASN A 1 217 ? -9.065 -9.494 57.019 1.00 85.00 217 ASN A N 1
ATOM 1771 C CA . ASN A 1 217 ? -9.067 -8.089 57.431 1.00 85.00 217 ASN A CA 1
ATOM 1772 C C . ASN A 1 217 ? -9.851 -7.227 56.442 1.00 85.00 217 ASN A C 1
ATOM 1774 O O . ASN A 1 217 ? -9.604 -7.236 55.235 1.00 85.00 217 ASN A O 1
ATOM 1778 N N . VAL A 1 218 ? -10.753 -6.401 56.971 1.00 87.00 218 VAL A N 1
ATOM 1779 C CA . VAL A 1 218 ? -11.617 -5.527 56.173 1.00 87.00 218 VAL A CA 1
ATOM 1780 C C . VAL A 1 218 ? -10.990 -4.142 55.998 1.00 87.00 218 VAL A C 1
ATOM 1782 O O . VAL A 1 218 ? -10.886 -3.359 56.940 1.00 87.00 218 VAL A O 1
ATOM 1785 N N . GLN A 1 219 ? -10.644 -3.808 54.759 1.00 81.88 219 GLN A N 1
ATOM 1786 C CA . GLN A 1 219 ? -10.094 -2.523 54.347 1.00 81.88 219 GLN A CA 1
ATOM 1787 C C . GLN A 1 219 ? -11.206 -1.544 53.961 1.00 81.88 219 GLN A C 1
ATOM 1789 O O . GLN A 1 219 ? -12.018 -1.779 53.057 1.00 81.88 219 GLN A O 1
ATOM 1794 N N . ILE A 1 220 ? -11.235 -0.396 54.639 1.00 82.56 220 ILE A N 1
ATOM 1795 C CA . ILE A 1 220 ? -12.243 0.661 54.442 1.00 82.56 220 ILE A CA 1
ATOM 1796 C C . ILE A 1 220 ? -11.631 1.871 53.715 1.00 82.56 220 ILE A C 1
ATOM 1798 O O . ILE A 1 220 ? -12.333 2.553 52.961 1.00 82.56 220 ILE A O 1
ATOM 1802 N N . ASN A 1 221 ? -10.322 2.090 53.878 1.00 84.94 221 ASN A N 1
ATOM 1803 C CA . ASN A 1 221 ? -9.559 3.168 53.257 1.00 84.94 221 ASN A CA 1
ATOM 1804 C C . ASN A 1 221 ? -9.406 2.953 51.741 1.00 84.94 221 ASN A C 1
ATOM 1806 O O . ASN A 1 221 ? -9.058 1.868 51.283 1.00 84.94 221 ASN A O 1
ATOM 1810 N N . GLU A 1 222 ? -9.646 3.997 50.945 1.00 81.00 222 GLU A N 1
ATOM 1811 C CA . GLU A 1 222 ? -9.578 3.930 49.479 1.00 81.00 222 GLU A CA 1
ATOM 1812 C C . GLU A 1 222 ? -8.171 3.587 48.967 1.00 81.00 222 GLU A C 1
ATOM 1814 O O . GLU A 1 222 ? -8.046 2.882 47.965 1.00 81.00 222 GLU A O 1
ATOM 1819 N N . LYS A 1 223 ? -7.117 4.023 49.672 1.00 84.94 223 LYS A N 1
ATOM 1820 C CA . LYS A 1 223 ? -5.731 3.700 49.306 1.00 84.94 223 LYS A CA 1
ATOM 1821 C C 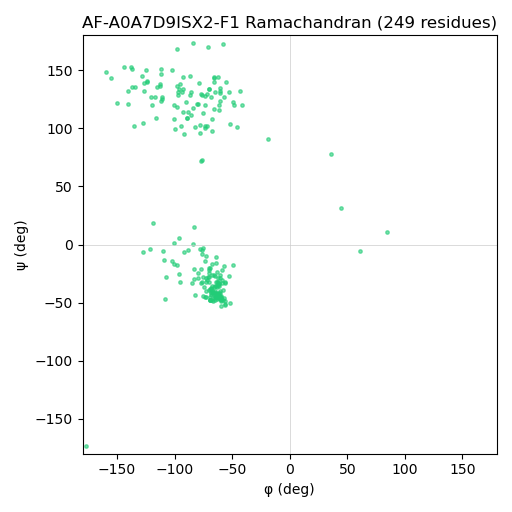. LYS A 1 223 ? -5.421 2.217 49.532 1.00 84.94 223 LYS A C 1
ATOM 1823 O O . LYS A 1 223 ? -4.926 1.554 48.627 1.00 84.94 223 LYS A O 1
ATOM 1828 N N . GLU A 1 224 ? -5.782 1.695 50.699 1.00 83.31 224 GLU A N 1
ATOM 1829 C CA . GLU A 1 224 ? -5.571 0.286 51.062 1.00 83.31 224 GLU A CA 1
ATOM 1830 C C . GLU A 1 224 ? -6.415 -0.648 50.186 1.00 83.31 224 GLU A C 1
ATOM 1832 O O . GLU A 1 224 ? -5.932 -1.688 49.756 1.00 83.31 224 GLU A O 1
ATOM 1837 N N . LYS A 1 225 ? -7.640 -0.245 49.817 1.00 84.94 225 LYS A N 1
ATOM 1838 C CA . LYS A 1 225 ? -8.464 -0.966 48.831 1.00 84.94 225 LYS A CA 1
ATOM 1839 C C . LYS A 1 225 ? -7.782 -1.062 47.469 1.00 84.94 225 LYS A C 1
ATOM 1841 O O . LYS A 1 225 ? -7.807 -2.121 46.849 1.00 84.94 225 LYS A O 1
ATOM 1846 N N . ALA A 1 226 ? -7.188 0.032 46.993 1.00 83.88 226 ALA A N 1
ATOM 1847 C CA . ALA A 1 226 ? -6.489 0.041 45.712 1.00 83.88 226 ALA A CA 1
ATOM 1848 C C . ALA A 1 226 ? -5.236 -0.848 45.744 1.00 83.88 226 ALA A C 1
ATOM 1850 O O . ALA A 1 226 ? -4.997 -1.602 44.803 1.00 83.88 226 ALA A O 1
ATOM 1851 N N . GLU A 1 227 ? -4.466 -0.795 46.833 1.00 85.44 227 GLU A N 1
ATOM 1852 C CA . GLU A 1 227 ? -3.298 -1.658 47.044 1.00 85.44 227 GLU A CA 1
ATOM 1853 C C . GLU A 1 227 ? -3.701 -3.138 47.127 1.00 85.44 227 GLU A C 1
ATOM 1855 O O . GLU A 1 227 ? -3.105 -3.970 46.444 1.00 85.44 227 GLU A O 1
ATOM 1860 N N . LEU A 1 228 ? -4.770 -3.456 47.863 1.00 87.19 228 LEU A N 1
ATOM 1861 C CA . LEU A 1 228 ? -5.319 -4.807 47.969 1.00 87.19 228 LEU A CA 1
ATOM 1862 C C . LEU A 1 228 ? -5.762 -5.355 46.605 1.00 87.19 228 LEU A C 1
ATOM 1864 O O . LEU A 1 228 ? -5.375 -6.461 46.230 1.00 87.19 228 LEU A O 1
ATOM 1868 N N . MET A 1 229 ? -6.524 -4.573 45.833 1.00 83.62 229 MET A N 1
ATOM 1869 C CA . MET A 1 229 ? -6.954 -4.980 44.491 1.00 83.62 229 MET A CA 1
ATOM 1870 C C . MET A 1 229 ? -5.757 -5.185 43.557 1.00 83.62 229 MET A C 1
ATOM 1872 O O . MET A 1 229 ? -5.712 -6.181 42.838 1.00 83.62 229 MET A O 1
ATOM 1876 N N . ASN A 1 230 ? -4.771 -4.285 43.581 1.00 87.44 230 ASN A N 1
ATOM 1877 C CA . ASN A 1 230 ? -3.571 -4.422 42.756 1.00 87.44 230 ASN A CA 1
ATOM 1878 C C . ASN A 1 230 ? -2.787 -5.693 43.100 1.00 87.44 230 ASN A C 1
ATOM 1880 O O . ASN A 1 230 ? -2.410 -6.431 42.192 1.00 87.44 230 ASN A O 1
ATOM 1884 N N . ASN A 1 231 ? -2.592 -5.982 44.387 1.00 85.69 231 ASN A N 1
ATOM 1885 C CA . ASN A 1 231 ? -1.887 -7.182 44.836 1.00 85.69 231 ASN A CA 1
ATOM 1886 C C . ASN A 1 231 ? -2.641 -8.461 44.454 1.00 85.69 231 ASN A C 1
ATOM 1888 O O . ASN A 1 231 ? -2.031 -9.417 43.970 1.00 85.69 231 ASN A O 1
ATOM 1892 N N . TYR A 1 232 ? -3.968 -8.466 44.599 1.00 86.38 232 TYR A N 1
ATOM 1893 C CA . TYR A 1 232 ? -4.805 -9.583 44.173 1.00 86.38 232 TYR A CA 1
ATOM 1894 C C . TYR A 1 232 ? -4.663 -9.844 42.668 1.00 86.38 232 TYR A C 1
ATOM 1896 O O . TYR A 1 232 ? -4.318 -10.950 42.261 1.00 86.38 232 TYR A O 1
ATOM 1904 N N . PHE A 1 233 ? -4.853 -8.827 41.820 1.00 86.12 233 PHE A N 1
ATOM 1905 C CA . PHE A 1 233 ? -4.781 -9.013 40.366 1.00 86.12 233 PHE A CA 1
ATOM 1906 C C . PHE A 1 233 ? -3.363 -9.284 39.847 1.00 86.12 233 PHE A C 1
ATOM 1908 O O . PHE A 1 233 ? -3.225 -9.914 38.800 1.00 86.12 233 PHE A O 1
ATOM 1915 N N . ALA A 1 234 ? -2.320 -8.864 40.570 1.00 85.88 234 ALA A N 1
ATOM 1916 C CA . ALA A 1 234 ? -0.939 -9.215 40.247 1.00 85.88 234 ALA A CA 1
ATOM 1917 C C . ALA A 1 234 ? -0.627 -10.698 40.514 1.00 85.88 234 ALA A C 1
ATOM 1919 O O . ALA A 1 234 ? 0.168 -11.284 39.786 1.00 85.88 234 ALA A O 1
ATOM 1920 N N . THR A 1 235 ? -1.263 -11.307 41.521 1.00 84.88 235 THR A N 1
ATOM 1921 C CA . THR A 1 235 ? -0.922 -12.658 42.014 1.00 84.88 235 THR A CA 1
ATOM 1922 C C . THR A 1 235 ? -1.960 -13.731 41.679 1.00 84.88 235 THR A C 1
ATOM 1924 O O . THR A 1 235 ? -1.673 -14.923 41.773 1.00 84.88 235 THR A O 1
ATOM 1927 N N . VAL A 1 236 ? -3.165 -13.350 41.238 1.00 85.69 236 VAL A N 1
ATOM 1928 C CA . VAL A 1 236 ? -4.259 -14.298 40.952 1.00 85.69 236 VAL A CA 1
ATOM 1929 C C . VAL A 1 236 ? -3.883 -15.339 39.893 1.00 85.69 236 VAL A C 1
ATOM 1931 O O . VAL A 1 236 ? -4.307 -16.486 39.987 1.00 85.69 236 VAL A O 1
ATOM 1934 N N . GLY A 1 237 ? -3.056 -14.969 38.910 1.00 77.81 237 GLY A N 1
ATOM 1935 C CA . GLY A 1 237 ? -2.591 -15.893 37.875 1.00 77.81 237 GLY A CA 1
ATOM 1936 C C . GLY A 1 237 ? -1.707 -17.015 38.425 1.00 77.81 237 GLY A C 1
ATOM 1937 O O . GLY A 1 237 ? -1.864 -18.162 38.017 1.00 77.81 237 GLY A O 1
ATOM 1938 N N . GLU A 1 238 ? -0.830 -16.701 39.379 1.00 84.50 238 GLU A N 1
ATOM 1939 C CA . GLU A 1 238 ? 0.045 -17.678 40.041 1.00 84.50 238 GLU A CA 1
ATOM 1940 C C . GLU A 1 238 ? -0.773 -18.609 40.939 1.00 84.50 238 GLU A C 1
ATOM 1942 O O . GLU A 1 238 ? -0.696 -19.826 40.793 1.00 84.50 238 GLU A O 1
ATOM 1947 N N . LYS A 1 239 ? -1.666 -18.043 41.763 1.00 82.50 239 LYS A N 1
ATOM 1948 C CA . LYS A 1 239 ? -2.586 -18.818 42.614 1.00 82.50 239 LYS A CA 1
ATOM 1949 C C . LYS A 1 239 ? -3.470 -19.771 41.805 1.00 82.50 239 LYS A C 1
ATOM 1951 O O . LYS A 1 239 ? -3.729 -20.895 42.224 1.00 82.50 239 LYS A O 1
ATOM 1956 N N . MET A 1 240 ? -3.942 -19.333 40.636 1.00 82.75 240 MET A N 1
ATOM 1957 C CA . MET A 1 240 ? -4.708 -20.193 39.732 1.00 82.75 240 MET A CA 1
ATOM 1958 C C . MET A 1 240 ? -3.843 -21.297 39.124 1.00 82.75 240 MET A C 1
ATOM 1960 O O . MET A 1 240 ? -4.328 -22.414 38.992 1.00 82.75 240 MET A O 1
ATOM 1964 N N . ALA A 1 241 ? -2.587 -21.010 38.770 1.00 81.75 241 ALA A N 1
ATOM 1965 C CA . ALA A 1 241 ? -1.663 -21.998 38.219 1.00 81.75 241 ALA A CA 1
ATOM 1966 C C . ALA A 1 241 ? -1.319 -23.102 39.236 1.00 81.75 241 ALA A C 1
ATOM 1968 O O . ALA A 1 241 ? -1.321 -24.276 38.875 1.00 81.75 241 ALA A O 1
ATOM 1969 N N . GLU A 1 242 ? -1.095 -22.740 40.501 1.00 80.19 242 GLU A N 1
ATOM 1970 C CA . GLU A 1 242 ? -0.840 -23.686 41.600 1.00 80.19 242 GLU A CA 1
ATOM 1971 C C . GLU A 1 242 ? -2.038 -24.597 41.903 1.00 80.19 242 GLU A C 1
ATOM 1973 O O . GLU A 1 242 ? -1.866 -25.726 42.359 1.00 80.19 242 GLU A O 1
ATOM 1978 N N . ALA A 1 243 ? -3.257 -24.136 41.618 1.00 80.12 243 ALA A N 1
ATOM 1979 C CA . ALA A 1 243 ? -4.477 -24.907 41.831 1.00 80.12 243 ALA A CA 1
ATOM 1980 C C . ALA A 1 243 ? -4.718 -26.001 40.769 1.00 80.12 243 ALA A C 1
ATOM 1982 O O . ALA A 1 243 ? -5.638 -26.809 40.931 1.00 80.12 243 ALA A O 1
ATOM 1983 N N . PHE A 1 244 ? -3.927 -26.057 39.688 1.00 74.06 244 PHE A N 1
ATOM 1984 C CA . PHE A 1 244 ? -4.041 -27.122 38.689 1.00 74.06 244 PHE A CA 1
ATOM 1985 C C . PHE A 1 244 ? -3.203 -28.349 39.084 1.00 74.06 244 PHE A C 1
ATOM 1987 O O . PHE A 1 244 ? -2.006 -28.223 39.340 1.00 74.06 244 PHE A O 1
ATOM 1994 N N . PRO A 1 245 ? -3.788 -29.562 39.093 1.00 73.62 245 PRO A N 1
ATOM 1995 C CA . PRO A 1 245 ? -3.039 -30.773 39.399 1.00 73.62 245 PRO A CA 1
ATOM 1996 C C . PRO A 1 245 ? -1.982 -31.040 38.320 1.00 73.62 245 PRO A C 1
ATOM 1998 O O . PRO A 1 245 ? -2.281 -31.027 37.123 1.00 73.62 245 PRO A O 1
ATOM 2001 N N . VAL A 1 246 ? -0.747 -31.311 38.750 1.00 70.50 246 VAL A N 1
ATOM 2002 C CA . VAL A 1 246 ? 0.358 -31.717 37.870 1.00 70.50 246 VAL A CA 1
ATOM 2003 C C . VAL A 1 246 ? -0.026 -33.029 37.188 1.00 70.50 246 VAL A C 1
ATOM 2005 O O . VAL A 1 246 ? -0.209 -34.049 37.853 1.00 70.50 246 VAL A O 1
ATOM 2008 N N . GLN A 1 247 ? -0.164 -33.014 35.861 1.00 62.06 247 GLN A N 1
ATOM 2009 C CA . GLN A 1 247 ? -0.324 -34.244 35.092 1.00 62.06 247 GLN A CA 1
ATOM 2010 C C . GLN A 1 247 ? 1.020 -34.973 35.073 1.00 62.06 247 GLN A C 1
ATOM 2012 O O . GLN A 1 247 ? 1.942 -34.586 34.362 1.00 62.06 247 GLN A O 1
ATOM 2017 N N . ILE A 1 248 ? 1.139 -36.002 35.911 1.00 57.72 248 ILE A N 1
ATOM 2018 C CA . ILE A 1 248 ? 2.238 -36.962 35.843 1.00 57.72 248 ILE A CA 1
ATOM 2019 C C . ILE A 1 248 ? 1.954 -37.833 34.616 1.00 57.72 248 ILE A C 1
ATOM 2021 O O . ILE A 1 248 ? 1.089 -38.706 34.663 1.00 57.72 248 ILE A O 1
ATOM 2025 N N . GLU A 1 249 ? 2.626 -37.551 33.501 1.00 53.50 249 GLU A N 1
ATOM 2026 C CA . GLU A 1 249 ? 2.637 -38.448 32.345 1.00 53.50 249 GLU A CA 1
ATOM 2027 C C . GLU A 1 249 ? 3.405 -39.717 32.743 1.00 53.50 249 GLU A C 1
ATOM 2029 O O . GLU A 1 249 ? 4.614 -39.684 32.970 1.00 53.50 249 GLU A O 1
ATOM 2034 N N . SER A 1 250 ? 2.678 -40.822 32.917 1.00 50.72 250 SER A N 1
ATOM 2035 C CA . SER A 1 250 ? 3.256 -42.158 33.058 1.00 50.72 250 SER A CA 1
ATOM 2036 C C . SER A 1 250 ? 3.802 -42.626 31.707 1.00 50.72 250 SER A C 1
ATOM 2038 O O . SER A 1 250 ? 3.073 -42.550 30.716 1.00 50.72 250 SER A O 1
ATOM 2040 N N . GLU A 1 251 ? 5.055 -43.091 31.725 1.00 54.06 251 GLU A N 1
ATOM 2041 C CA . GLU A 1 251 ? 5.855 -43.640 30.611 1.00 54.06 251 GLU A CA 1
ATOM 2042 C C . GLU A 1 251 ? 5.132 -44.651 29.707 1.00 54.06 251 GLU A C 1
ATOM 2044 O O . GLU A 1 251 ? 4.342 -45.478 30.223 1.00 54.06 251 GLU A O 1
#

Sequence (251 aa):
MALPDKELNKLTNCDLSEWSCDKCKLRTSTNNEEDSVCEDMYDNFRATLKEPTRVANSSATLLDLILVSNKSKIIKAGTLDPAISDHKMIYAIVNLIKKREHPIIKTVKNYKHVDKRKFKSALQNVPWWVCDIFDDLDDVQNAWELLYKDVNWEQTKNPIAHKKSKEARNLANIRMRKAEAEYWKSEFDNEFWKVVKKVHRKTKAIKIGPLEDDLGNVQINEKEKAELMNNYFATVGEKMAEAFPVQIESE

Secondary structure (DSSP, 8-state):
-PPPHHHHTGGGS--EEEEE-SS--TT-----THHHHHHHHHHH-EE---S-SEEETTEEE--EEEEES-GGGEEEEEEE--SSSSBPEEEEEE----PPPPPPP------TT--HHHHHHHHHTS-GGGGGG-SSHHHHHHHHHHHHHHHHHHHH--HHHHHHHHHHHHHHHHHHHHHHHHHHHHHS-HHHHHHHHHHT-----PPPPPEE-TTS-EE-SHHHHHHHHHHHHHHHHHHHHHTSPP-----

InterPro domains:
  IPR036691 Endonuclease/exonuclease/phosphatase superfamily [G3DSA:3.60.10.10] (12-94)

Solvent-accessible surface area (backbone atoms only — not comparable to full-atom values): 15735 Å² total; per-residue (Å²): 135,85,79,62,74,75,60,59,60,62,70,71,57,70,56,77,47,82,47,74,45,97,77,71,62,84,84,71,96,68,98,51,82,76,52,53,66,54,49,62,47,54,75,59,27,47,72,66,67,89,66,65,24,30,52,53,102,88,49,72,41,66,37,68,40,48,34,28,62,45,70,91,38,49,78,46,62,49,74,43,80,74,84,80,56,51,53,36,47,76,50,73,44,69,65,79,84,77,79,80,77,79,89,76,90,74,92,75,87,81,65,90,81,51,57,64,67,60,53,50,52,48,62,70,69,50,73,64,70,64,32,75,74,47,91,46,70,70,57,25,50,50,48,48,50,52,58,51,50,54,52,52,31,77,65,59,71,46,68,69,59,45,53,54,51,51,52,52,54,51,51,51,52,51,49,50,55,49,53,51,54,48,52,57,53,72,75,40,58,78,64,58,55,52,51,50,55,64,73,64,58,76,70,71,80,74,78,79,70,73,43,70,48,101,86,71,51,73,35,76,51,70,66,57,40,50,51,50,52,50,53,47,69,72,43,47,64,57,60,54,56,72,69,52,81,82,82,78,81,79,131

Radius of gyration: 40.16 Å; Cα contacts (8 Å, |Δi|>4): 187; chains: 1; bounding box: 65×72×118 Å

pLDDT: mean 73.95, std 14.89, range [30.94, 93.06]

Nearest PDB structures (foldseek):
  2ei9-assembly1_A  TM=7.591E-01  e=5.423E-01  Bombyx mori
  6a43-assembly1_A  TM=5.467E-01  e=3.302E-01  Bombyx mori
  6a42-assembly1_A  TM=6.736E-01  e=7.867E-01  Bombyx mori
  6a44-assembly1_A  TM=5.737E-01  e=1.214E+00  Bombyx mori
  4pho-assembly2_B  TM=2.284E-01  e=6.894E+00  Escherichia coli K-12

Foldseek 3Di:
DDDDPVVVVVVLDKDKDKFFDPPPDPDDDDDDPVVVVVVVQCVQWPWQDDFFQFADPVDGHNGITIIINDPVQWPDWDWACPVPHSGTDTDTDGRRDDDDDDDDDDDDQDCPPFDPVQLVVLVVPQPLCVLVVDPDPVVSVVVVVLSNLVSVCVRRVPVVSVVVSVVVVVVVVVVVVVVVVVVVPVVDDPVVVVVCCVVVPPPDPDDDCWDAAPVGDTHPDPVVVVVRVVVCVVCVVVVVVVPDDDPPDDD

Organism: Paramuricea clavata (NCBI:txid317549)